Protein AF-A0A8T5KZF1-F1 (afdb_monomer_lite)

Foldseek 3Di:
DPPPPDDDDQPPDLDLLSLLQVVQVVDDFDALVRSVVCSCPPVVDPDDSVRSVVSQVVCVVVVQWDDDPRTIHGRPVVVVVVVVVVVVVVVCVVPVLADDPPDPFDKDKDFFQVVVVVNVLNCLVPDDQPAAEREKEKEEQADPCLLPQDPVSLVSVLVSVVRYAYEYEYLDDFLVRVVSCVSCVVSPHHYDYNDPPGDPWMWIFDQQKIKTKAFDPVLVVVVVVVRNPDNDSVVDPSVCCVPVRGNHGGTIIITMGRGNVVSLVVRLVRVVVSDPPCVVVSPDPPDDDPDLARVLVVVLVVLVVCLVPQDEAEDEPVNLCSLVNYDPVSNVSLLVSLVSHEYEYEDPDDDPVSVVSVVSCVNSNYDYD

pLDDT: mean 86.94, std 13.59, range [26.0, 98.5]

Structure (mmCIF, N/CA/C/O backbone):
data_AF-A0A8T5KZF1-F1
#
_entry.id   AF-A0A8T5KZF1-F1
#
loop_
_atom_site.group_PDB
_atom_site.id
_atom_site.type_symbol
_atom_site.label_atom_id
_atom_site.label_alt_id
_atom_site.label_comp_id
_atom_site.label_asym_id
_atom_site.label_entity_id
_atom_site.label_seq_id
_atom_site.pdbx_PDB_ins_code
_atom_site.Cartn_x
_atom_site.Cartn_y
_atom_site.Cartn_z
_atom_site.occupancy
_atom_site.B_iso_or_equiv
_atom_site.auth_seq_id
_atom_site.auth_comp_id
_atom_site.auth_asym_id
_atom_site.auth_atom_id
_atom_site.pdbx_PDB_model_num
ATOM 1 N N . MET A 1 1 ? -3.208 5.349 18.688 1.00 31.02 1 MET A N 1
ATOM 2 C CA . MET A 1 1 ? -4.480 4.797 19.214 1.00 31.02 1 MET A CA 1
ATOM 3 C C . MET A 1 1 ? -5.009 3.708 18.287 1.00 31.02 1 MET A C 1
ATOM 5 O O . MET A 1 1 ? -5.372 4.001 17.155 1.00 31.02 1 MET A O 1
ATOM 9 N N . THR A 1 2 ? -5.029 2.450 18.723 1.00 26.00 2 THR A N 1
ATOM 10 C CA . THR A 1 2 ? -5.854 1.419 18.076 1.00 26.00 2 THR A CA 1
ATOM 11 C C . THR A 1 2 ? -7.312 1.750 18.358 1.00 26.00 2 THR A C 1
ATOM 13 O O . THR A 1 2 ? -7.769 1.554 19.482 1.00 26.00 2 THR A O 1
ATOM 16 N N . LEU A 1 3 ? -8.025 2.267 17.356 1.00 34.94 3 LEU A N 1
ATOM 17 C CA . LEU A 1 3 ? -9.484 2.320 17.360 1.00 34.94 3 LEU A CA 1
ATOM 18 C C . LEU A 1 3 ? -9.978 0.872 17.420 1.00 34.94 3 LEU A C 1
ATOM 20 O O . LEU A 1 3 ? -10.090 0.183 16.409 1.00 34.94 3 LEU A O 1
ATOM 24 N N . ASN A 1 4 ? -10.182 0.376 18.639 1.00 36.44 4 ASN A N 1
ATOM 25 C CA . ASN A 1 4 ? -10.762 -0.931 18.901 1.00 36.44 4 ASN A CA 1
ATOM 26 C C . ASN A 1 4 ? -12.281 -0.781 18.742 1.00 36.44 4 ASN A C 1
ATOM 28 O O . ASN A 1 4 ? -13.041 -0.875 19.706 1.00 36.44 4 ASN A O 1
ATOM 32 N N . ILE A 1 5 ? -12.706 -0.444 17.518 1.00 45.97 5 ILE A N 1
ATOM 33 C CA . ILE A 1 5 ? -14.115 -0.359 17.143 1.00 45.97 5 ILE A CA 1
ATOM 34 C C . ILE A 1 5 ? -14.624 -1.800 17.128 1.00 45.97 5 ILE A C 1
ATOM 36 O O . ILE A 1 5 ? -14.579 -2.500 16.119 1.00 45.97 5 ILE A O 1
ATOM 40 N N . MET A 1 6 ? -15.056 -2.286 18.290 1.00 45.84 6 MET A N 1
ATOM 41 C CA . MET A 1 6 ? -15.979 -3.411 18.332 1.00 45.84 6 MET A CA 1
ATOM 42 C C . MET A 1 6 ? -17.266 -2.938 17.679 1.00 45.84 6 MET A C 1
ATOM 44 O O . MET A 1 6 ? -17.880 -2.032 18.226 1.00 45.84 6 MET A O 1
ATOM 48 N N . LEU A 1 7 ? -17.625 -3.538 16.542 1.00 53.53 7 LEU A N 1
ATOM 49 C CA . LEU A 1 7 ? -18.982 -3.784 16.025 1.00 53.53 7 LEU A CA 1
ATOM 50 C C . LEU A 1 7 ? -18.803 -4.456 14.645 1.00 53.53 7 LEU A C 1
ATOM 52 O O . LEU A 1 7 ? -18.225 -3.814 13.770 1.00 53.53 7 LEU A O 1
ATOM 56 N N . PRO A 1 8 ? -19.210 -5.730 14.422 1.00 46.06 8 PRO A N 1
ATOM 57 C CA . PRO A 1 8 ? -20.532 -6.260 14.757 1.00 46.06 8 PRO A CA 1
ATOM 58 C C . PRO A 1 8 ? -20.560 -7.640 15.452 1.00 46.06 8 PRO A C 1
ATOM 60 O O . PRO A 1 8 ? -19.979 -8.624 15.002 1.00 46.06 8 PRO A O 1
ATOM 63 N N . GLY A 1 9 ? -21.392 -7.690 16.493 1.00 47.31 9 GLY A N 1
ATOM 64 C CA . GLY A 1 9 ? -21.991 -8.871 17.116 1.00 47.31 9 GLY A CA 1
ATOM 65 C C . GLY A 1 9 ? -23.224 -8.505 17.954 1.00 47.31 9 GLY A C 1
ATOM 66 O O . GLY A 1 9 ? -23.624 -9.304 18.796 1.00 47.31 9 GLY A O 1
ATOM 67 N N . LEU A 1 10 ? -23.817 -7.312 17.742 1.00 51.47 10 LEU A N 1
ATOM 68 C CA . LEU A 1 10 ? -25.009 -6.832 18.456 1.00 51.47 10 LEU A CA 1
ATOM 69 C C . LEU A 1 10 ? -26.112 -7.894 18.371 1.00 51.47 10 LEU A C 1
ATOM 71 O O . LEU A 1 10 ? -26.746 -8.069 17.334 1.00 51.47 10 LEU A O 1
ATOM 75 N N . GLY A 1 11 ? -26.285 -8.643 19.458 1.00 50.28 11 GLY A N 1
ATOM 76 C CA . GLY A 1 11 ? -27.308 -9.675 19.598 1.00 50.28 11 GLY A CA 1
ATOM 77 C C . GLY A 1 11 ? -26.911 -11.110 19.228 1.00 50.28 11 GLY A C 1
ATOM 78 O O . GLY A 1 11 ? -27.740 -11.992 19.437 1.00 50.28 11 GLY A O 1
ATOM 79 N N . ARG A 1 12 ? -25.695 -11.396 18.728 1.00 59.97 12 ARG A N 1
ATOM 80 C CA . ARG A 1 12 ? -25.280 -12.788 18.418 1.00 59.97 12 ARG A CA 1
ATOM 81 C C . ARG A 1 12 ? -24.552 -13.479 19.567 1.00 59.97 12 ARG A C 1
ATOM 83 O O . ARG A 1 12 ? -24.855 -14.631 19.855 1.00 59.97 12 ARG A O 1
ATOM 90 N N . GLU A 1 13 ? -23.653 -12.780 20.256 1.00 61.75 13 GLU A N 1
ATOM 91 C CA . GLU A 1 13 ? -23.009 -13.298 21.466 1.00 61.75 13 GLU A CA 1
ATOM 92 C C . GLU A 1 13 ? -23.440 -12.482 22.682 1.00 61.75 13 GLU A C 1
ATOM 94 O O . GLU A 1 13 ? -23.287 -11.263 22.740 1.00 61.75 13 GLU A O 1
ATOM 99 N N . LYS A 1 14 ? -24.007 -13.163 23.679 1.00 78.44 14 LYS A N 1
ATOM 100 C CA . LYS A 1 14 ? -24.491 -12.537 24.910 1.00 78.44 14 LYS A CA 1
ATOM 101 C C . LYS A 1 14 ? -23.319 -12.247 25.864 1.00 78.44 14 LYS A C 1
ATOM 103 O O . LYS A 1 14 ? -23.195 -12.888 26.904 1.00 78.44 14 LYS A O 1
ATOM 108 N N . ASN A 1 15 ? -22.437 -11.305 25.531 1.00 91.00 15 ASN A N 1
ATOM 109 C CA . ASN A 1 15 ? -21.422 -10.830 26.478 1.00 91.00 15 ASN A CA 1
ATOM 110 C C . ASN A 1 15 ? -21.937 -9.620 27.290 1.00 91.00 15 ASN A C 1
ATOM 112 O O . ASN A 1 15 ? -22.856 -8.903 26.886 1.00 91.00 15 ASN A O 1
ATOM 116 N N . VAL A 1 16 ? -21.355 -9.395 28.473 1.00 94.75 16 VAL A N 1
ATOM 117 C CA . VAL A 1 16 ? -21.802 -8.333 29.397 1.00 94.75 16 VAL A CA 1
ATOM 118 C C . VAL A 1 16 ? -21.603 -6.937 28.800 1.00 94.75 16 VAL A C 1
ATOM 120 O O . VAL A 1 16 ? -22.417 -6.054 29.049 1.00 94.75 16 VAL A O 1
ATOM 123 N N . LYS A 1 17 ? -20.541 -6.734 28.007 1.00 94.31 17 LYS A N 1
ATOM 124 C CA . LYS A 1 17 ? -20.190 -5.439 27.405 1.00 94.31 17 LYS A CA 1
ATOM 125 C C . LYS A 1 17 ? -21.265 -4.993 26.412 1.00 94.31 17 LYS A C 1
ATOM 127 O O . LYS A 1 17 ? -21.778 -3.884 26.535 1.00 94.31 17 LYS A O 1
ATOM 132 N N . ASP A 1 18 ? -21.662 -5.887 25.515 1.00 91.69 18 ASP A N 1
ATOM 133 C CA . ASP A 1 18 ? -22.668 -5.622 24.486 1.00 91.69 18 ASP A CA 1
ATOM 134 C C . ASP A 1 18 ? -24.046 -5.388 25.105 1.00 91.69 18 ASP A C 1
ATOM 136 O O . ASP A 1 18 ? -24.773 -4.499 24.669 1.00 91.69 18 ASP A O 1
ATOM 140 N N . CYS A 1 19 ? -24.382 -6.108 26.183 1.00 92.88 19 CYS A N 1
ATOM 141 C CA . CYS A 1 19 ? -25.626 -5.870 26.916 1.00 92.88 19 CYS A CA 1
ATOM 142 C C . CYS A 1 19 ? -25.644 -4.486 27.577 1.00 92.88 19 CYS A C 1
ATOM 144 O O . CYS A 1 19 ? -26.660 -3.800 27.530 1.00 92.88 19 CYS A O 1
ATOM 146 N N . VAL A 1 20 ? -24.528 -4.048 28.176 1.00 95.62 20 VAL A N 1
ATOM 147 C CA . VAL A 1 20 ? -24.425 -2.698 28.758 1.00 95.62 20 VAL A CA 1
ATOM 148 C C . VAL A 1 20 ? -24.638 -1.630 27.684 1.00 95.62 20 VAL A C 1
ATOM 150 O O . VAL A 1 20 ? -25.441 -0.722 27.899 1.00 95.62 20 VAL A O 1
ATOM 153 N N . ILE A 1 21 ? -23.963 -1.752 26.535 1.00 94.56 21 ILE A N 1
ATOM 154 C CA . ILE A 1 21 ? -24.095 -0.802 25.419 1.00 94.56 21 ILE A CA 1
ATOM 155 C C . ILE A 1 21 ? -25.532 -0.806 24.885 1.00 94.56 21 ILE A C 1
ATOM 157 O O . ILE A 1 21 ? -26.122 0.259 24.751 1.00 94.56 21 ILE A O 1
ATOM 161 N N . SER A 1 22 ? -26.122 -1.985 24.666 1.00 91.69 22 SER A N 1
ATOM 162 C CA . SER A 1 22 ? -27.496 -2.133 24.165 1.00 91.69 22 SER A CA 1
ATOM 163 C C . SER A 1 22 ? -28.552 -1.554 25.111 1.00 91.69 22 SER A C 1
ATOM 165 O O . SER A 1 22 ? -29.558 -1.018 24.652 1.00 91.69 22 SER A O 1
ATOM 167 N N . ILE A 1 23 ? -28.364 -1.677 26.428 1.00 94.31 23 ILE A N 1
ATOM 168 C CA . ILE A 1 23 ? -29.283 -1.092 27.412 1.00 94.31 23 ILE A CA 1
ATOM 169 C C . ILE A 1 23 ? -29.161 0.433 27.384 1.00 94.31 23 ILE A C 1
ATOM 171 O O . ILE A 1 23 ? -30.172 1.129 27.311 1.00 94.31 23 ILE A O 1
ATOM 175 N N . LEU A 1 24 ? -27.929 0.949 27.406 1.00 96.06 24 LEU A N 1
ATOM 176 C CA . LEU A 1 24 ? -27.667 2.388 27.425 1.00 96.06 24 LEU A CA 1
ATOM 177 C C . LEU A 1 24 ? -27.922 3.080 26.082 1.00 96.06 24 LEU A C 1
ATOM 179 O O . LEU A 1 24 ? -28.040 4.298 26.070 1.00 96.06 24 LEU A O 1
ATOM 183 N N . SER A 1 25 ? -28.037 2.343 24.974 1.00 94.06 25 SER A N 1
ATOM 184 C CA . SER A 1 25 ? -28.485 2.881 23.682 1.00 94.06 25 SER A CA 1
ATOM 185 C C . SER A 1 25 ? -30.002 3.028 23.583 1.00 94.06 25 SER A C 1
ATOM 187 O O . SER A 1 25 ? -30.486 3.657 22.649 1.00 94.06 25 SER A O 1
ATOM 189 N N . ALA A 1 26 ? -30.757 2.410 24.497 1.00 93.75 26 ALA A N 1
ATOM 190 C CA . ALA A 1 26 ? -32.216 2.487 24.542 1.00 93.75 26 ALA A CA 1
ATOM 191 C C . ALA A 1 26 ? -32.709 3.392 25.679 1.00 93.75 26 ALA A C 1
ATOM 193 O O . ALA A 1 26 ? -33.670 4.135 25.503 1.00 93.75 26 ALA A O 1
ATOM 194 N N . GLU A 1 27 ? -32.061 3.334 26.845 1.00 96.19 27 GLU A N 1
ATOM 195 C CA . GLU A 1 27 ? -32.439 4.119 28.019 1.00 96.19 27 GLU A CA 1
ATOM 196 C C . GLU A 1 27 ? -31.196 4.606 28.767 1.00 96.19 27 GLU A C 1
ATOM 198 O O . GLU A 1 27 ? -30.367 3.825 29.235 1.00 96.19 27 GLU A O 1
ATOM 203 N N . TRP A 1 28 ? -31.091 5.921 28.915 1.00 97.00 28 TRP A N 1
ATOM 204 C CA . TRP A 1 28 ? -30.040 6.596 29.663 1.00 97.00 28 TRP A CA 1
ATOM 205 C C . TRP A 1 28 ? -30.618 7.880 30.274 1.00 97.00 28 TRP A C 1
ATOM 207 O O . TRP A 1 28 ? -31.569 8.440 29.727 1.00 97.00 28 TRP A O 1
ATOM 217 N N . PRO A 1 29 ? -30.070 8.383 31.392 1.00 98.06 29 PRO A N 1
ATOM 218 C CA . PRO A 1 29 ? -28.973 7.833 32.192 1.00 98.06 29 PRO A CA 1
ATOM 219 C C . PRO A 1 29 ? -29.425 6.709 33.155 1.00 98.06 29 PRO A C 1
ATOM 221 O O . PRO A 1 29 ? -30.550 6.718 33.658 1.00 98.06 29 PRO A O 1
ATOM 224 N N . LEU A 1 30 ? -28.554 5.728 33.443 1.00 98.00 30 LEU A N 1
ATOM 225 C CA . LEU A 1 30 ? -28.869 4.611 34.356 1.00 98.00 30 LEU A CA 1
ATOM 226 C C . LEU A 1 30 ? -27.774 4.342 35.391 1.00 98.00 30 LEU A C 1
ATOM 228 O O . LEU A 1 30 ? -26.589 4.336 35.074 1.00 98.00 30 LEU A O 1
ATOM 232 N N . THR A 1 31 ? -28.171 3.993 36.618 1.00 98.50 31 THR A N 1
ATOM 233 C CA . THR A 1 31 ? -27.236 3.501 37.643 1.00 98.50 31 THR A CA 1
ATOM 234 C C . THR A 1 31 ? -26.770 2.074 37.354 1.00 98.50 31 THR A C 1
ATOM 236 O O . THR A 1 31 ? -27.504 1.266 36.780 1.00 98.50 31 THR A O 1
ATOM 239 N N . GLY A 1 32 ? -25.598 1.693 37.877 1.00 98.12 32 GLY A N 1
ATOM 240 C CA . GLY A 1 32 ? -25.084 0.319 37.760 1.00 98.12 32 GLY A CA 1
ATOM 241 C C . GLY A 1 32 ? -26.057 -0.762 38.264 1.00 98.12 32 GLY A C 1
ATOM 242 O O . GLY A 1 32 ? -26.146 -1.838 37.676 1.00 98.12 32 GLY A O 1
ATOM 243 N N . LYS A 1 33 ? -26.865 -0.465 39.298 1.00 98.31 33 LYS A N 1
ATOM 244 C CA . LYS A 1 33 ? -27.925 -1.365 39.799 1.00 98.31 33 LYS A CA 1
ATOM 245 C C . LYS A 1 33 ? -29.055 -1.545 38.785 1.00 98.31 33 LYS A C 1
ATOM 247 O O . LYS A 1 33 ? -29.520 -2.669 38.597 1.00 98.31 33 LYS A O 1
ATOM 252 N N . LYS A 1 34 ? -29.493 -0.463 38.128 1.00 98.31 34 LYS A N 1
ATOM 253 C CA . LYS A 1 34 ? -30.517 -0.533 37.073 1.00 98.31 34 LYS A CA 1
ATOM 254 C C . LYS A 1 34 ? -30.005 -1.343 35.880 1.00 98.31 34 LYS A C 1
ATOM 256 O O . LYS A 1 34 ? -30.712 -2.243 35.437 1.00 98.31 34 LYS A O 1
ATOM 261 N N . ILE A 1 35 ? -28.766 -1.099 35.445 1.00 98.19 35 ILE A N 1
ATOM 262 C CA . ILE A 1 35 ? -28.118 -1.838 34.348 1.00 98.19 35 ILE A CA 1
ATOM 263 C C . ILE A 1 35 ? -28.048 -3.337 34.672 1.00 98.19 35 ILE A C 1
ATOM 265 O O . ILE A 1 35 ? -28.550 -4.148 33.903 1.00 98.19 35 ILE A O 1
ATOM 269 N N . TYR A 1 36 ? -27.528 -3.720 35.844 1.00 98.25 36 TYR A N 1
ATOM 270 C CA . TYR A 1 36 ? -27.478 -5.124 36.279 1.00 98.25 36 TYR A CA 1
ATOM 271 C C . TYR A 1 36 ? -28.855 -5.807 36.261 1.00 98.25 36 TYR A C 1
ATOM 273 O O . TYR A 1 36 ? -29.003 -6.908 35.726 1.00 98.25 36 TYR A O 1
ATOM 281 N N . ASN A 1 37 ? -29.879 -5.140 36.805 1.00 97.62 37 ASN A N 1
ATOM 282 C CA . ASN A 1 37 ? -31.239 -5.675 36.823 1.00 97.62 37 ASN A CA 1
ATOM 283 C C . ASN A 1 37 ? -31.804 -5.856 35.406 1.00 97.62 37 ASN A C 1
ATOM 285 O O . ASN A 1 37 ? -32.505 -6.837 35.159 1.00 97.62 37 ASN A O 1
ATOM 289 N N . ARG A 1 38 ? -31.503 -4.938 34.477 1.00 96.75 38 ARG A N 1
ATOM 290 C CA . ARG A 1 38 ? -31.907 -5.043 33.068 1.00 96.75 38 ARG A CA 1
ATOM 291 C C . ARG A 1 38 ? -31.185 -6.185 32.361 1.00 96.75 38 ARG A C 1
ATOM 293 O O . ARG A 1 38 ? -31.859 -6.977 31.716 1.00 96.75 38 ARG A O 1
ATOM 300 N N . ILE A 1 39 ? -29.880 -6.367 32.580 1.00 95.31 39 ILE A N 1
ATOM 301 C CA . ILE A 1 39 ? -29.126 -7.498 32.010 1.00 95.31 39 ILE A CA 1
ATOM 302 C C . ILE A 1 39 ? -29.738 -8.837 32.445 1.00 95.31 39 ILE A C 1
ATOM 304 O O . ILE A 1 39 ? -30.006 -9.690 31.599 1.00 95.31 39 ILE A O 1
ATOM 308 N N . ARG A 1 40 ? -30.030 -9.014 33.743 1.00 95.81 40 ARG A N 1
ATOM 309 C CA . ARG A 1 40 ? -30.640 -10.259 34.242 1.00 95.81 40 ARG A CA 1
ATOM 310 C C . ARG A 1 40 ? -32.051 -10.503 33.708 1.00 95.81 40 ARG A C 1
ATOM 312 O O . ARG A 1 40 ? -32.388 -11.653 33.459 1.00 95.81 40 ARG A O 1
ATOM 319 N N . LYS A 1 41 ? -32.870 -9.453 33.574 1.00 95.00 41 LYS A N 1
ATOM 320 C CA . LYS A 1 41 ? -34.276 -9.577 33.154 1.00 95.00 41 LYS A CA 1
ATOM 321 C C . LYS A 1 41 ? -34.461 -9.681 31.640 1.00 95.00 41 LYS A C 1
ATOM 323 O O . LYS A 1 41 ? -35.304 -10.446 31.208 1.00 95.00 41 LYS A O 1
ATOM 328 N N . GLN A 1 42 ? -33.730 -8.889 30.855 1.00 90.94 42 GLN A N 1
ATOM 329 C CA . GLN A 1 42 ? -33.940 -8.765 29.405 1.00 90.94 42 GLN A CA 1
ATOM 330 C C . GLN A 1 42 ? -33.068 -9.725 28.593 1.00 90.94 42 GLN A C 1
ATOM 332 O O . GLN A 1 42 ? -33.489 -10.177 27.536 1.00 90.94 42 GLN A O 1
ATOM 337 N N . HIS A 1 43 ? -31.861 -10.043 29.072 1.00 86.81 43 HIS A N 1
ATOM 338 C CA . HIS A 1 43 ? -30.911 -10.881 28.329 1.00 86.81 43 HIS A CA 1
ATOM 339 C C . HIS A 1 43 ? -30.749 -12.290 28.921 1.00 86.81 43 HIS A C 1
ATOM 341 O O . HIS A 1 43 ? -30.081 -13.128 28.307 1.00 86.81 43 HIS A O 1
ATOM 347 N N . GLU A 1 44 ? -31.362 -12.552 30.086 1.00 90.88 44 GLU A N 1
ATOM 348 C CA . GLU A 1 44 ? -31.318 -13.830 30.821 1.00 90.88 44 GLU A CA 1
ATOM 349 C C . GLU A 1 44 ? -29.891 -14.322 31.104 1.00 90.88 44 GLU A C 1
ATOM 351 O O . GLU A 1 44 ? -29.608 -15.515 31.191 1.00 90.88 44 GLU A O 1
ATOM 356 N N . LEU A 1 45 ? -28.955 -13.384 31.241 1.00 91.62 45 LEU A N 1
ATOM 357 C CA . LEU A 1 45 ? -27.557 -13.697 31.487 1.00 91.62 45 LEU A CA 1
ATOM 358 C C . LEU A 1 45 ? -27.302 -13.904 32.988 1.00 91.62 45 LEU A C 1
ATOM 360 O O . LEU A 1 45 ? -27.609 -13.003 33.782 1.00 91.62 45 LEU A O 1
ATOM 364 N N . PRO A 1 46 ? -26.689 -15.031 33.405 1.00 94.44 46 PRO A N 1
ATOM 365 C CA . PRO A 1 46 ? -26.335 -15.288 34.799 1.00 94.44 46 PRO A CA 1
ATOM 366 C C . PRO A 1 46 ? -25.072 -14.504 35.196 1.00 94.44 46 PRO A C 1
ATOM 368 O O . PRO A 1 46 ? -24.020 -15.067 35.485 1.00 94.44 46 PRO A O 1
ATOM 371 N N . VAL A 1 47 ? -25.160 -13.175 35.188 1.00 97.19 47 VAL A N 1
ATOM 372 C CA . VAL A 1 47 ? -24.056 -12.278 35.560 1.00 97.19 47 VAL A CA 1
ATOM 373 C C . VAL A 1 47 ? -24.145 -11.887 37.026 1.00 97.19 47 VAL A C 1
ATOM 375 O O . VAL A 1 47 ? -25.235 -11.725 37.573 1.00 97.19 47 VAL A O 1
ATOM 378 N N . THR A 1 48 ? -22.997 -11.683 37.668 1.00 97.94 48 THR A N 1
ATOM 379 C CA . THR A 1 48 ? -22.936 -11.108 39.017 1.00 97.94 48 THR A CA 1
ATOM 380 C C . THR A 1 48 ? -22.880 -9.582 38.942 1.00 97.94 48 THR A C 1
ATOM 382 O O . THR A 1 48 ? -22.392 -9.003 37.969 1.00 97.94 48 THR A O 1
ATOM 385 N N . TYR A 1 49 ? -23.331 -8.901 39.998 1.00 98.00 49 TYR A N 1
ATOM 386 C CA . TYR A 1 49 ? -23.238 -7.438 40.084 1.00 98.00 49 TYR A CA 1
ATOM 387 C C . TYR A 1 49 ? -21.786 -6.938 39.960 1.00 98.00 49 TYR A C 1
ATOM 389 O O . TYR A 1 49 ? -21.516 -5.927 39.313 1.00 98.00 49 TYR A O 1
ATOM 397 N N . GLN A 1 50 ? -20.832 -7.690 40.522 1.00 97.69 50 GLN A N 1
ATOM 398 C CA . GLN A 1 50 ? -19.401 -7.392 40.433 1.00 97.69 50 GLN A CA 1
ATOM 399 C C . GLN A 1 50 ? -18.877 -7.461 38.992 1.00 97.69 50 GLN A C 1
ATOM 401 O O . GLN A 1 50 ? -18.075 -6.611 38.605 1.00 97.69 50 GLN A O 1
ATOM 406 N N . ALA A 1 51 ? -19.337 -8.433 38.194 1.00 96.81 51 ALA A N 1
ATOM 407 C CA . ALA A 1 51 ? -18.966 -8.535 36.784 1.00 96.81 51 ALA A CA 1
ATOM 408 C C . ALA A 1 51 ? -19.435 -7.299 36.005 1.00 96.81 51 ALA A C 1
ATOM 410 O O . ALA A 1 51 ? -18.631 -6.672 35.320 1.00 96.81 51 ALA A O 1
ATOM 411 N N . VAL A 1 52 ? -20.690 -6.876 36.206 1.00 97.75 52 VAL A N 1
ATOM 412 C CA . VAL A 1 52 ? -21.230 -5.651 35.590 1.00 97.75 52 VAL A CA 1
ATOM 413 C C . VAL A 1 52 ? -20.421 -4.422 36.009 1.00 97.75 52 VAL A C 1
ATOM 415 O O . VAL A 1 52 ? -20.049 -3.619 35.160 1.00 97.75 52 VAL A O 1
ATOM 418 N N . HIS A 1 53 ? -20.074 -4.285 37.292 1.00 97.94 53 HIS A N 1
ATOM 419 C CA . HIS A 1 53 ? -19.279 -3.149 37.766 1.00 97.94 53 HIS A CA 1
ATOM 420 C C . HIS A 1 53 ? -17.861 -3.120 37.167 1.00 97.94 53 HIS A C 1
ATOM 422 O O . HIS A 1 53 ? -17.372 -2.050 36.802 1.00 97.94 53 HIS A O 1
ATOM 428 N N . LYS A 1 54 ? -17.202 -4.281 37.028 1.00 97.88 54 LYS A N 1
ATOM 429 C CA . LYS A 1 54 ? -15.900 -4.389 36.343 1.00 97.88 54 LYS A CA 1
ATOM 430 C C . LYS A 1 54 ? -16.012 -3.988 34.870 1.00 97.88 54 LYS A C 1
ATOM 432 O O . LYS A 1 54 ? -15.182 -3.219 34.395 1.00 97.88 54 LYS A O 1
ATOM 437 N N . THR A 1 55 ? -17.053 -4.447 34.172 1.00 97.06 55 THR A N 1
ATOM 438 C CA . THR A 1 55 ? -17.319 -4.072 32.775 1.00 97.06 55 THR A CA 1
ATOM 439 C C . THR A 1 55 ? -17.580 -2.575 32.625 1.00 97.06 55 THR A C 1
ATOM 441 O O . THR A 1 55 ? -16.997 -1.958 31.742 1.00 97.06 55 THR A O 1
ATOM 444 N N . LEU A 1 56 ? -18.390 -1.971 33.501 1.00 98.06 56 LEU A N 1
ATOM 445 C CA . LEU A 1 56 ? -18.646 -0.526 33.494 1.00 98.06 56 LEU A CA 1
ATOM 446 C C . LEU A 1 56 ? -17.363 0.282 33.700 1.00 98.06 56 LEU A C 1
ATOM 448 O O . LEU A 1 56 ? -17.153 1.267 33.003 1.00 98.06 56 LEU A O 1
ATOM 452 N N . LYS A 1 57 ? -16.497 -0.138 34.632 1.00 97.94 57 LYS A N 1
ATOM 453 C CA . LYS A 1 57 ? -15.208 0.526 34.861 1.00 97.94 57 LYS A CA 1
ATOM 454 C C . LYS A 1 57 ? -14.324 0.460 33.615 1.00 97.94 57 LYS A C 1
ATOM 456 O O . LYS A 1 57 ? -13.828 1.490 33.184 1.00 97.94 57 LYS A O 1
ATOM 461 N N . LYS A 1 58 ? -14.206 -0.724 33.007 1.00 95.75 58 LYS A N 1
ATOM 462 C CA . LYS A 1 58 ? -13.436 -0.907 31.773 1.00 95.75 58 LYS A CA 1
ATOM 463 C C . LYS A 1 58 ? -13.983 -0.069 30.616 1.00 95.75 58 LYS A C 1
ATOM 465 O O . LYS A 1 58 ? -13.218 0.537 29.894 1.00 95.75 58 LYS A O 1
ATOM 470 N N . LEU A 1 59 ? -15.304 0.011 30.466 1.00 95.94 59 LEU A N 1
ATOM 471 C CA . LEU A 1 59 ? -15.934 0.842 29.439 1.00 95.94 59 LEU A CA 1
ATOM 472 C C . LEU A 1 59 ? -15.708 2.349 29.648 1.00 95.94 59 LEU A C 1
ATOM 474 O O . LEU A 1 59 ? -15.728 3.093 28.676 1.00 95.94 59 LEU A O 1
ATOM 478 N N . ILE A 1 60 ? -15.510 2.802 30.889 1.00 97.25 60 ILE A N 1
ATOM 479 C CA . ILE A 1 60 ? -15.089 4.182 31.177 1.00 97.25 60 ILE A CA 1
ATOM 480 C C . ILE A 1 60 ? -13.607 4.368 30.834 1.00 97.25 60 ILE A C 1
ATOM 482 O O . ILE A 1 60 ? -13.255 5.368 30.224 1.00 97.25 60 ILE A O 1
ATOM 486 N N . GLU A 1 61 ? -12.752 3.411 31.208 1.00 95.06 61 GLU A N 1
ATOM 487 C CA . GLU A 1 61 ? -11.320 3.414 30.861 1.00 95.06 61 GLU A CA 1
ATOM 488 C C . GLU A 1 61 ? -11.103 3.401 29.334 1.00 95.06 61 GLU A C 1
ATOM 490 O O . GLU A 1 61 ? -10.196 4.060 28.844 1.00 95.06 61 GLU A O 1
ATOM 495 N N . ASP A 1 62 ? -11.972 2.707 28.590 1.00 91.31 62 ASP A N 1
ATOM 496 C CA . ASP A 1 62 ? -11.999 2.656 27.121 1.00 91.31 62 ASP A CA 1
ATOM 497 C C . ASP A 1 62 ? -12.715 3.877 26.485 1.00 91.31 62 ASP A C 1
ATOM 499 O O . ASP A 1 62 ? -12.965 3.874 25.281 1.00 91.31 62 ASP A O 1
ATOM 503 N N . GLU A 1 63 ? -13.118 4.879 27.279 1.00 95.50 63 GLU A N 1
ATOM 504 C CA . GLU A 1 63 ? -13.832 6.098 26.847 1.00 95.50 63 GLU A CA 1
ATOM 505 C C . GLU A 1 63 ? -15.168 5.852 26.113 1.00 95.50 63 GLU A C 1
ATOM 507 O O . GLU A 1 63 ? -15.709 6.736 25.449 1.00 95.50 63 GLU A O 1
ATOM 512 N N . VAL A 1 64 ? -15.760 4.667 26.273 1.00 95.69 64 VAL A N 1
ATOM 513 C CA . VAL A 1 64 ? -17.066 4.302 25.695 1.00 95.69 64 VAL A CA 1
ATOM 514 C C . VAL A 1 64 ? -18.224 4.856 26.529 1.00 95.69 64 VAL A C 1
ATOM 516 O O . VAL A 1 64 ? -19.289 5.178 26.000 1.00 95.69 64 VAL A O 1
ATOM 519 N N . LEU A 1 65 ? -18.039 4.950 27.848 1.00 97.50 65 LEU A N 1
ATOM 520 C CA . LEU A 1 65 ? -19.037 5.454 28.792 1.00 97.50 65 LEU A CA 1
ATOM 521 C C . LEU A 1 65 ? -18.549 6.695 29.530 1.00 97.50 65 LEU A C 1
ATOM 523 O O . LEU A 1 65 ? -17.389 6.786 29.920 1.00 97.50 65 LEU A O 1
ATOM 527 N N . VAL A 1 66 ? -19.493 7.578 29.848 1.00 97.88 66 VAL A N 1
ATOM 528 C CA . VAL A 1 66 ? -19.303 8.694 30.779 1.00 97.88 66 VAL A CA 1
ATOM 529 C C . VAL A 1 66 ? -20.131 8.435 32.034 1.00 97.88 66 VAL A C 1
ATOM 531 O O . VAL A 1 66 ? -21.288 8.009 31.962 1.00 97.88 66 VAL A O 1
ATOM 534 N N . LYS A 1 67 ? -19.537 8.691 33.204 1.00 98.38 67 LYS A N 1
ATOM 535 C CA . LYS A 1 67 ? -20.203 8.574 34.505 1.00 98.38 67 LYS A CA 1
ATOM 536 C C . LYS A 1 67 ? -20.441 9.955 35.111 1.00 98.38 67 LYS A C 1
ATOM 538 O O . LYS A 1 67 ? -19.493 10.704 35.323 1.00 98.38 67 LYS A O 1
ATOM 543 N N . THR A 1 68 ? -21.687 10.247 35.479 1.00 98.06 68 THR A N 1
ATOM 544 C CA . THR A 1 68 ? -22.078 11.492 36.157 1.00 98.06 68 THR A CA 1
ATOM 545 C C . THR A 1 68 ? -22.768 11.142 37.473 1.00 98.06 68 THR A C 1
ATOM 547 O O . THR A 1 68 ? -23.878 10.612 37.502 1.00 98.06 68 THR A O 1
ATOM 550 N N . GLY A 1 69 ? -22.085 11.372 38.597 1.00 97.50 69 GLY A N 1
ATOM 551 C CA . GLY A 1 69 ? -22.565 10.941 39.911 1.00 97.50 69 GLY A CA 1
ATOM 552 C C . GLY A 1 69 ? -22.684 9.414 40.009 1.00 97.50 69 GLY A C 1
ATOM 553 O O . GLY A 1 69 ? -21.677 8.702 40.034 1.00 97.50 69 GLY A O 1
ATOM 554 N N . LYS A 1 70 ? -23.917 8.899 40.098 1.00 98.06 70 LYS A N 1
ATOM 555 C CA . LYS A 1 70 ? -24.205 7.450 40.155 1.00 98.06 70 LYS A CA 1
ATOM 556 C C . LYS A 1 70 ? -24.670 6.867 38.822 1.00 98.06 70 LYS A C 1
ATOM 558 O O . LYS A 1 70 ? -24.816 5.644 38.737 1.00 98.06 70 LYS A O 1
ATOM 563 N N . ASP A 1 71 ? -24.890 7.712 37.826 1.00 98.38 71 ASP A N 1
ATOM 564 C CA . ASP A 1 71 ? -25.454 7.311 36.551 1.00 98.38 71 ASP A CA 1
ATOM 565 C C . ASP A 1 71 ? -24.395 7.205 35.452 1.00 98.38 71 ASP A C 1
ATOM 567 O O . ASP A 1 71 ? -23.338 7.836 35.506 1.00 98.38 71 ASP A O 1
ATOM 571 N N . TYR A 1 72 ? -24.702 6.376 34.460 1.00 98.50 72 TYR A N 1
ATOM 572 C CA . TYR A 1 72 ? -23.866 6.061 33.313 1.00 98.50 72 TYR A CA 1
ATOM 573 C C . TYR A 1 72 ? -24.640 6.381 32.028 1.00 98.50 72 TYR A C 1
ATOM 575 O O . TYR A 1 72 ? -25.849 6.130 31.953 1.00 98.50 72 TYR A O 1
ATOM 583 N N . LYS A 1 73 ? -23.938 6.911 31.022 1.00 98.12 73 LYS A N 1
ATOM 584 C CA . LYS A 1 73 ? -24.423 7.101 29.646 1.00 98.12 73 LYS A CA 1
ATOM 585 C C . LYS A 1 73 ? -23.313 6.782 28.640 1.00 98.12 73 LYS A C 1
ATOM 587 O O . LYS A 1 73 ? -22.141 6.747 29.017 1.00 98.12 73 LYS A O 1
ATOM 592 N N . LEU A 1 74 ? -23.680 6.546 27.382 1.00 97.00 74 LEU A N 1
ATOM 593 C CA . LEU A 1 74 ? -22.711 6.426 26.288 1.00 97.00 74 LEU A CA 1
ATOM 594 C C . LEU A 1 74 ? -21.980 7.761 26.089 1.00 97.00 74 LEU A C 1
ATOM 596 O O . LEU A 1 74 ? -22.573 8.827 26.272 1.00 97.00 74 LEU A O 1
ATOM 600 N N . ASN A 1 75 ? -20.690 7.694 25.765 1.00 96.06 75 ASN A N 1
ATOM 601 C CA . ASN A 1 75 ? -19.902 8.870 25.419 1.00 96.06 75 ASN A CA 1
ATOM 602 C C . ASN A 1 75 ? -20.344 9.398 24.043 1.00 96.06 75 ASN A C 1
ATOM 604 O O . ASN A 1 75 ? -20.377 8.647 23.069 1.00 96.06 75 ASN A O 1
ATOM 608 N N . GLU A 1 76 ? -20.692 10.683 23.972 1.00 95.88 76 GLU A N 1
ATOM 609 C CA . GLU A 1 76 ? -21.154 11.341 22.745 1.00 95.88 76 GLU A CA 1
ATOM 610 C C . GLU A 1 76 ? -20.057 11.357 21.669 1.00 95.88 76 GLU A C 1
ATOM 612 O O . GLU A 1 76 ? -20.339 11.019 20.522 1.00 95.88 76 GLU A O 1
ATOM 617 N N . GLU A 1 77 ? -18.796 11.603 22.040 1.00 89.06 77 GLU A N 1
ATOM 618 C CA . GLU A 1 77 ? -17.664 11.574 21.099 1.00 89.06 77 GLU A CA 1
ATOM 619 C C . GLU A 1 77 ? -17.453 10.175 20.501 1.00 89.06 77 GLU A C 1
ATOM 621 O O . GLU A 1 77 ? -17.186 10.017 19.310 1.00 89.06 77 GLU A O 1
ATOM 626 N N . TRP A 1 78 ? -17.619 9.132 21.318 1.00 93.00 78 TRP A N 1
ATOM 627 C CA . TRP A 1 78 ? -17.533 7.743 20.862 1.00 93.00 78 TRP A CA 1
ATOM 628 C C . TRP A 1 78 ? -18.674 7.387 19.896 1.00 93.00 78 TRP A C 1
ATOM 630 O O . TRP A 1 78 ? -18.454 6.700 18.896 1.00 93.00 78 TRP A O 1
ATOM 640 N N . LEU A 1 79 ? -19.892 7.877 20.156 1.00 91.06 79 LEU A N 1
ATOM 641 C CA . LEU A 1 79 ? -21.033 7.696 19.254 1.00 91.06 79 LEU A CA 1
ATOM 642 C C . LEU A 1 79 ? -20.806 8.378 17.899 1.00 91.06 79 LEU A C 1
ATOM 644 O O . LEU A 1 79 ? -21.126 7.790 16.862 1.00 91.06 79 LEU A O 1
ATOM 648 N N . GLU A 1 80 ? -20.229 9.582 17.888 1.00 86.88 80 GLU A N 1
ATOM 649 C CA . GLU A 1 80 ? -19.861 10.273 16.648 1.00 86.88 80 GLU A CA 1
ATOM 650 C C . GLU A 1 80 ? -18.828 9.482 15.843 1.00 86.88 80 GLU A C 1
ATOM 652 O O . GLU A 1 80 ? -19.019 9.283 14.643 1.00 86.88 80 GLU A O 1
ATOM 657 N N . GLN A 1 81 ? -17.803 8.928 16.499 1.00 80.25 81 GLN A N 1
ATOM 658 C CA . GLN A 1 81 ? -16.807 8.072 15.841 1.00 80.25 81 GLN A CA 1
ATOM 659 C C . GLN A 1 81 ? -17.441 6.837 15.182 1.00 80.25 81 GLN A C 1
ATOM 661 O O . GLN A 1 81 ? -17.065 6.471 14.067 1.00 80.25 81 GLN A O 1
ATOM 666 N N . ILE A 1 82 ? -18.425 6.202 15.831 1.00 86.06 82 ILE A N 1
ATOM 667 C CA . ILE A 1 82 ? -19.150 5.058 15.254 1.00 86.06 82 ILE A CA 1
ATOM 668 C C . ILE A 1 82 ? -19.990 5.475 14.049 1.00 86.06 82 ILE A C 1
ATOM 670 O O . ILE A 1 82 ? -19.999 4.767 13.039 1.00 86.06 82 ILE A O 1
ATOM 674 N N . ARG A 1 83 ? -20.706 6.600 14.140 1.00 86.75 83 ARG A N 1
ATOM 675 C CA . ARG A 1 83 ? -21.512 7.125 13.029 1.00 86.75 83 ARG A CA 1
ATOM 676 C C . ARG A 1 83 ? -20.634 7.422 11.820 1.00 86.75 83 ARG A C 1
ATOM 678 O O . ARG A 1 83 ? -20.983 7.037 10.702 1.00 86.75 83 ARG A O 1
ATOM 685 N N . ASP A 1 84 ? -19.513 8.094 12.044 1.00 79.50 84 ASP A N 1
ATOM 686 C CA . ASP A 1 84 ? -18.592 8.486 10.986 1.00 79.50 84 ASP A CA 1
ATOM 687 C C . ASP A 1 84 ? -17.968 7.240 10.344 1.00 79.50 84 ASP A C 1
ATOM 689 O O . ASP A 1 84 ? -18.015 7.102 9.122 1.00 79.50 84 ASP A O 1
ATOM 693 N N . PHE A 1 85 ? -17.548 6.259 11.154 1.00 78.25 85 PHE A N 1
ATOM 694 C CA . PHE A 1 85 ? -17.097 4.952 10.669 1.00 78.25 85 PHE A CA 1
ATOM 695 C C . PHE A 1 85 ? -18.162 4.236 9.823 1.00 78.25 85 PHE A C 1
ATOM 697 O O . PHE A 1 85 ? -17.867 3.763 8.729 1.00 78.25 85 PHE A O 1
ATOM 704 N N . GLY A 1 86 ? -19.411 4.168 10.294 1.00 78.75 86 GLY A N 1
ATOM 705 C CA . GLY A 1 86 ? -20.507 3.527 9.562 1.00 78.75 86 GLY A CA 1
ATOM 706 C C . GLY A 1 86 ? -20.854 4.243 8.253 1.00 78.75 86 GLY A C 1
ATOM 707 O O . GLY A 1 86 ? -21.166 3.592 7.257 1.00 78.75 86 GLY A O 1
ATOM 708 N N . THR A 1 87 ? -20.757 5.573 8.233 1.00 76.31 87 THR A N 1
ATOM 709 C CA . THR A 1 87 ? -20.982 6.396 7.035 1.00 76.31 87 THR A CA 1
ATOM 710 C C . THR A 1 87 ? -19.873 6.188 6.012 1.00 76.31 87 THR A C 1
ATOM 712 O O . THR A 1 87 ? -20.156 5.991 4.831 1.00 76.31 87 THR A O 1
ATOM 715 N N . GLU A 1 88 ? -18.618 6.175 6.459 1.00 68.88 88 GLU A N 1
ATOM 716 C CA . GLU A 1 88 ? -17.453 5.907 5.612 1.00 68.88 88 GLU A CA 1
ATOM 717 C C . GLU A 1 88 ? -17.493 4.479 5.055 1.00 68.88 88 GLU A C 1
ATOM 719 O O . GLU A 1 88 ? -17.310 4.272 3.852 1.00 68.88 88 GLU A O 1
ATOM 724 N N . LEU A 1 89 ? -17.848 3.499 5.891 1.00 72.38 89 LEU A N 1
ATOM 725 C CA . LEU A 1 89 ? -18.078 2.123 5.463 1.00 72.38 89 LEU A CA 1
ATOM 726 C C . LEU A 1 89 ? -19.207 2.054 4.424 1.00 72.38 89 LEU A C 1
ATOM 728 O O . LEU A 1 89 ? -19.013 1.518 3.342 1.00 72.38 89 LEU A O 1
ATOM 732 N N . GLY A 1 90 ? -20.363 2.663 4.683 1.00 73.75 90 GLY A N 1
ATOM 733 C CA . GLY A 1 90 ? -21.470 2.687 3.723 1.00 73.75 90 GLY A CA 1
ATOM 734 C C . GLY A 1 90 ? -21.105 3.349 2.389 1.00 73.75 90 GLY A C 1
ATOM 735 O O . GLY A 1 90 ? -21.492 2.849 1.333 1.00 73.75 90 GLY A O 1
ATOM 736 N N . ALA A 1 91 ? -20.344 4.446 2.417 1.00 71.00 91 ALA A N 1
ATOM 737 C CA . ALA A 1 91 ? -19.867 5.129 1.217 1.00 71.00 91 ALA A CA 1
ATOM 738 C C . ALA A 1 91 ? -18.881 4.256 0.422 1.00 71.00 91 ALA A C 1
ATOM 740 O O . ALA A 1 91 ? -19.050 4.098 -0.784 1.00 71.00 91 ALA A O 1
ATOM 741 N N . SER A 1 92 ? -17.913 3.626 1.096 1.00 64.50 92 SER A N 1
ATOM 742 C CA . SER A 1 92 ? -16.949 2.709 0.461 1.00 64.50 92 SER A CA 1
ATOM 743 C C . SER A 1 92 ? -17.581 1.453 -0.145 1.00 64.50 92 SER A C 1
ATOM 745 O O . SER A 1 92 ? -17.042 0.924 -1.107 1.00 64.50 92 SER A O 1
ATOM 747 N N . TYR A 1 93 ? -18.723 0.984 0.368 1.00 66.75 93 TYR A N 1
ATOM 748 C CA . TYR A 1 93 ? -19.469 -0.118 -0.254 1.00 66.75 93 TYR A CA 1
ATOM 749 C C . TYR A 1 93 ? -20.309 0.328 -1.459 1.00 66.75 93 TYR A C 1
ATOM 751 O O . TYR A 1 93 ? -20.582 -0.478 -2.345 1.00 66.75 93 TYR A O 1
ATOM 759 N N . LYS A 1 94 ? -20.767 1.586 -1.483 1.00 72.25 94 LYS A N 1
ATOM 760 C CA . LYS A 1 94 ? -21.575 2.133 -2.587 1.00 72.25 94 LYS A CA 1
ATOM 761 C C . LYS A 1 94 ? -20.720 2.580 -3.766 1.00 72.25 94 LYS A C 1
ATOM 763 O O . LYS A 1 94 ? -21.119 2.413 -4.914 1.00 72.25 94 LYS A O 1
ATOM 768 N N . GLU A 1 95 ? -19.568 3.169 -3.483 1.00 68.50 95 GLU A N 1
ATOM 769 C CA . GLU A 1 95 ? -18.573 3.503 -4.488 1.00 68.50 95 GLU A CA 1
ATOM 770 C C . GLU A 1 95 ? -17.717 2.257 -4.699 1.00 68.50 95 GLU A C 1
ATOM 772 O O . GLU A 1 95 ? -16.848 1.964 -3.888 1.00 68.50 95 GLU A O 1
ATOM 777 N N . ASP A 1 96 ? -17.980 1.496 -5.762 1.00 68.19 96 ASP A N 1
ATOM 778 C CA . ASP A 1 96 ? -17.164 0.345 -6.160 1.00 68.19 96 ASP A CA 1
ATOM 779 C C . ASP A 1 96 ? -15.758 0.817 -6.585 1.00 68.19 96 ASP A C 1
ATOM 781 O O . ASP A 1 96 ? -15.452 0.950 -7.772 1.00 68.19 96 ASP A O 1
ATOM 785 N N . LYS A 1 97 ? -14.928 1.146 -5.586 1.00 67.56 97 LYS A N 1
ATOM 786 C CA . LYS A 1 97 ? -13.522 1.566 -5.703 1.00 67.56 97 LYS A CA 1
ATOM 787 C C . LYS A 1 97 ? -12.581 0.375 -5.857 1.00 67.56 97 LYS A C 1
ATOM 789 O O . LYS A 1 97 ? -11.368 0.535 -5.726 1.00 67.56 97 LYS A O 1
ATOM 794 N N . THR A 1 98 ? -13.126 -0.816 -6.098 1.00 75.19 98 THR A N 1
ATOM 795 C CA . THR A 1 98 ? -12.308 -1.987 -6.388 1.00 75.19 98 THR A CA 1
ATOM 796 C C . THR A 1 98 ? -11.567 -1.771 -7.701 1.00 75.19 98 THR A C 1
ATOM 798 O O . THR A 1 98 ? -12.039 -1.097 -8.621 1.00 75.19 98 THR A O 1
ATOM 801 N N . PHE A 1 99 ? -10.359 -2.317 -7.784 1.00 77.75 99 PHE A N 1
ATOM 802 C CA . PHE A 1 99 ? -9.574 -2.241 -9.004 1.00 77.75 99 PHE A CA 1
ATOM 803 C C . PHE A 1 99 ? -10.242 -3.067 -10.116 1.00 77.75 99 PHE A C 1
ATOM 805 O O . PHE A 1 99 ? -10.294 -4.298 -10.051 1.00 77.75 99 PHE A O 1
ATOM 812 N N . LYS A 1 100 ? -10.733 -2.396 -11.166 1.00 80.06 100 LYS A N 1
ATOM 813 C CA . LYS A 1 100 ? -11.390 -3.048 -12.315 1.00 80.06 100 LYS A CA 1
ATOM 814 C C . LYS A 1 100 ? -10.378 -3.339 -13.423 1.00 80.06 100 LYS A C 1
ATOM 816 O O . LYS A 1 100 ? -9.872 -2.416 -14.043 1.00 80.06 100 LYS A O 1
ATOM 821 N N . LYS A 1 101 ? -10.097 -4.611 -13.715 1.00 79.44 101 LYS A N 1
ATOM 822 C CA . LYS A 1 101 ? -9.073 -5.030 -14.703 1.00 79.44 101 LYS A CA 1
ATOM 823 C C . LYS A 1 101 ? -9.355 -4.670 -16.166 1.00 79.44 101 LYS A C 1
ATOM 825 O O . LYS A 1 101 ? -8.440 -4.777 -16.982 1.00 79.44 101 LYS A O 1
ATOM 830 N N . ASP A 1 102 ? -10.574 -4.246 -16.488 1.00 85.12 102 ASP A N 1
ATOM 831 C CA . ASP A 1 102 ? -11.037 -4.140 -17.879 1.00 85.12 102 ASP A CA 1
ATOM 832 C C . ASP A 1 102 ? -11.533 -2.738 -18.267 1.00 85.12 102 ASP A C 1
ATOM 834 O O . ASP A 1 102 ? -12.002 -2.533 -19.382 1.00 85.12 102 ASP A O 1
ATOM 838 N N . VAL A 1 103 ? -11.419 -1.749 -17.375 1.00 81.31 103 VAL A N 1
ATOM 839 C CA . VAL A 1 103 ? -11.874 -0.373 -17.631 1.00 81.31 103 VAL A CA 1
ATOM 840 C C . VAL A 1 103 ? -10.694 0.569 -17.441 1.00 81.31 103 VAL A C 1
ATOM 842 O O . VAL A 1 103 ? -10.262 0.745 -16.311 1.00 81.31 103 VAL A O 1
ATOM 845 N N . PHE A 1 104 ? -10.159 1.165 -18.513 1.00 84.00 104 PHE A N 1
ATOM 846 C CA . PHE A 1 104 ? -9.076 2.160 -18.438 1.00 84.00 104 PHE A CA 1
ATOM 847 C C . PHE A 1 104 ? -9.255 3.272 -19.480 1.00 84.00 104 PHE A C 1
ATOM 849 O O . PHE A 1 104 ? -9.722 2.980 -20.581 1.00 84.00 104 PHE A O 1
ATOM 856 N N . PRO A 1 105 ? -8.863 4.524 -19.172 1.00 86.62 105 PRO A N 1
ATOM 857 C CA . PRO A 1 105 ? -8.286 4.997 -17.904 1.00 86.62 105 PRO A CA 1
ATOM 858 C C . PRO A 1 105 ? -9.295 4.998 -16.741 1.00 86.62 105 PRO A C 1
ATOM 860 O O . PRO A 1 105 ? -10.492 5.174 -16.958 1.00 86.62 105 PRO A O 1
ATOM 863 N N . GLN A 1 106 ? -8.820 4.837 -15.500 1.00 87.38 106 GLN A N 1
ATOM 864 C CA . GLN A 1 106 ? -9.635 5.053 -14.293 1.00 87.38 106 GLN A CA 1
ATOM 865 C C . GLN A 1 106 ? -9.138 6.281 -13.554 1.00 87.38 106 GLN A C 1
ATOM 867 O O . GLN A 1 106 ? -7.949 6.398 -13.276 1.00 87.38 106 GLN A O 1
ATOM 872 N N . ASN A 1 107 ? -10.056 7.171 -13.197 1.00 91.12 107 ASN A N 1
ATOM 873 C CA . ASN A 1 107 ? -9.773 8.289 -12.313 1.00 91.12 107 ASN A CA 1
ATOM 874 C C . ASN A 1 107 ? -10.515 8.061 -10.997 1.00 91.12 107 ASN A C 1
ATOM 876 O O . ASN A 1 107 ? -11.741 8.161 -10.944 1.00 91.12 107 ASN A O 1
ATOM 880 N N . LEU A 1 108 ? -9.768 7.697 -9.960 1.00 92.75 108 LEU A N 1
ATOM 881 C CA . LEU A 1 108 ? -10.298 7.335 -8.652 1.00 92.75 108 LEU A CA 1
ATOM 882 C C . LEU A 1 108 ? -10.010 8.450 -7.651 1.00 92.75 108 LEU A C 1
ATOM 884 O O . LEU A 1 108 ? -8.930 9.040 -7.654 1.00 92.75 108 LEU A O 1
ATOM 888 N N . ILE A 1 109 ? -10.975 8.722 -6.773 1.00 93.19 109 ILE A N 1
ATOM 889 C CA . ILE A 1 109 ? -10.846 9.733 -5.722 1.00 93.19 109 ILE A CA 1
ATOM 890 C C . ILE A 1 109 ? -10.890 9.045 -4.359 1.00 93.19 109 ILE A C 1
ATOM 892 O O . ILE A 1 109 ? -11.870 8.384 -3.990 1.00 93.19 109 ILE A O 1
ATOM 896 N N . PHE A 1 110 ? -9.818 9.240 -3.602 1.00 94.19 110 PHE A N 1
ATOM 897 C CA . PHE A 1 110 ? -9.644 8.733 -2.250 1.00 94.19 110 PHE A CA 1
ATOM 898 C C . PHE A 1 110 ? -9.714 9.872 -1.239 1.00 94.19 110 PHE A C 1
ATOM 900 O O . PHE A 1 110 ? -9.408 11.022 -1.563 1.00 94.19 110 PHE A O 1
ATOM 907 N N . ASN A 1 111 ? -10.138 9.538 -0.020 1.00 93.62 111 ASN A N 1
ATOM 908 C CA . ASN A 1 111 ? -10.390 10.514 1.037 1.00 93.62 111 ASN A CA 1
ATOM 909 C C . ASN A 1 111 ? -9.233 10.642 2.024 1.00 93.62 111 ASN A C 1
ATOM 911 O O . ASN A 1 111 ? -9.294 11.503 2.894 1.00 93.62 111 ASN A O 1
ATOM 915 N N . ASN A 1 112 ? -8.216 9.790 1.951 1.00 94.31 112 ASN A N 1
ATOM 916 C CA . ASN A 1 112 ? -7.035 9.847 2.802 1.00 94.31 112 ASN A CA 1
ATOM 917 C C . ASN A 1 112 ? -5.922 8.960 2.212 1.00 94.31 112 ASN A C 1
ATOM 919 O O . ASN A 1 112 ? -6.132 8.225 1.242 1.00 94.31 112 ASN A O 1
ATOM 923 N N . LEU A 1 113 ? -4.726 9.039 2.797 1.00 93.69 113 LEU A N 1
ATOM 924 C CA . LEU A 1 113 ? -3.555 8.279 2.352 1.00 93.69 113 LEU A CA 1
ATOM 925 C C . LEU A 1 113 ? -3.673 6.778 2.634 1.00 93.69 113 LEU A C 1
ATOM 927 O O . LEU A 1 113 ? -3.133 5.971 1.875 1.00 93.69 113 LEU A O 1
ATOM 931 N N . PHE A 1 114 ? -4.370 6.392 3.705 1.00 92.50 114 PHE A N 1
ATOM 932 C CA . PHE A 1 114 ? -4.593 4.984 4.033 1.00 92.50 114 PHE A CA 1
ATOM 933 C C . PHE A 1 114 ? -5.403 4.267 2.953 1.00 92.50 114 PHE A C 1
ATOM 935 O O . PHE A 1 114 ? -5.024 3.173 2.541 1.00 92.50 114 PHE A O 1
ATOM 942 N N . ASP A 1 115 ? -6.455 4.891 2.432 1.00 92.50 115 ASP A N 1
ATOM 943 C CA . ASP A 1 115 ? -7.282 4.288 1.389 1.00 92.50 115 ASP A CA 1
ATOM 944 C C . ASP A 1 115 ? -6.473 4.077 0.101 1.00 92.50 115 ASP A C 1
ATOM 946 O O . ASP A 1 115 ? -6.555 3.014 -0.514 1.00 92.50 115 ASP A O 1
ATOM 950 N N . VAL A 1 116 ? -5.620 5.046 -0.263 1.00 95.06 116 VAL A N 1
ATOM 951 C CA . VAL A 1 116 ? -4.689 4.913 -1.397 1.00 95.06 116 VAL A CA 1
ATOM 952 C C . VAL A 1 116 ? -3.712 3.760 -1.162 1.00 95.06 116 VAL A C 1
ATOM 954 O O . VAL A 1 116 ? -3.511 2.938 -2.054 1.00 95.06 116 VAL A O 1
ATOM 957 N N . TYR A 1 117 ? -3.128 3.655 0.037 1.00 94.44 117 TYR A N 1
ATOM 958 C CA . TYR A 1 117 ? -2.225 2.553 0.384 1.00 94.44 117 TYR A CA 1
ATOM 959 C C . TYR A 1 117 ? -2.893 1.191 0.203 1.00 94.44 117 TYR A C 1
ATOM 961 O O . TYR A 1 117 ? -2.339 0.298 -0.439 1.00 94.44 117 TYR A O 1
ATOM 969 N N . MET A 1 118 ? -4.091 1.035 0.769 1.00 92.44 118 MET A N 1
ATOM 970 C CA . MET A 1 118 ? -4.836 -0.217 0.720 1.00 92.44 118 MET A CA 1
ATOM 971 C C . MET A 1 118 ? -5.221 -0.583 -0.712 1.00 92.44 118 MET A C 1
ATOM 973 O O . MET A 1 118 ? -5.087 -1.748 -1.084 1.00 92.44 118 MET A O 1
ATOM 977 N N . PHE A 1 119 ? -5.607 0.407 -1.520 1.00 94.56 119 PHE A N 1
ATOM 978 C CA . PHE A 1 119 ? -5.883 0.230 -2.942 1.00 94.56 119 PHE A CA 1
ATOM 979 C C . PHE A 1 119 ? -4.652 -0.267 -3.718 1.00 94.56 119 PHE A C 1
ATOM 981 O O . PHE A 1 119 ? -4.746 -1.243 -4.461 1.00 94.56 119 PHE A O 1
ATOM 988 N N . ILE A 1 120 ? -3.476 0.335 -3.506 1.00 95.56 120 ILE A N 1
ATOM 989 C CA . ILE A 1 120 ? -2.234 -0.116 -4.157 1.00 95.56 120 ILE A CA 1
ATOM 990 C C . ILE A 1 120 ? -1.848 -1.532 -3.700 1.00 95.56 120 ILE A C 1
ATOM 992 O O . ILE A 1 120 ? -1.450 -2.356 -4.523 1.00 95.56 120 ILE A O 1
ATOM 996 N N . LEU A 1 121 ? -2.003 -1.858 -2.412 1.00 93.12 121 LEU A N 1
ATOM 997 C CA . LEU A 1 121 ? -1.759 -3.216 -1.910 1.00 93.12 121 LEU A CA 1
ATOM 998 C C . LEU A 1 121 ? -2.695 -4.260 -2.523 1.00 93.12 121 LEU A C 1
ATOM 1000 O O . LEU A 1 121 ? -2.280 -5.398 -2.737 1.00 93.12 121 LEU A O 1
ATOM 1004 N N . GLU A 1 122 ? -3.954 -3.903 -2.763 1.00 92.12 122 GLU A N 1
ATOM 1005 C CA . GLU A 1 122 ? -4.911 -4.767 -3.453 1.00 92.12 122 GLU A CA 1
ATOM 1006 C C . GLU A 1 122 ? -4.526 -4.949 -4.923 1.00 92.12 122 GLU A C 1
ATOM 1008 O O . GLU A 1 122 ? -4.484 -6.079 -5.410 1.00 92.12 122 GLU A O 1
ATOM 1013 N N . ALA A 1 123 ? -4.142 -3.867 -5.606 1.00 93.44 123 ALA A N 1
ATOM 1014 C CA . ALA A 1 123 ? -3.670 -3.923 -6.985 1.00 93.44 123 ALA A CA 1
ATOM 1015 C C . ALA A 1 123 ? -2.452 -4.851 -7.149 1.00 93.44 123 ALA A C 1
ATOM 1017 O O . ALA A 1 123 ? -2.414 -5.636 -8.095 1.00 93.44 123 ALA A O 1
ATOM 1018 N N . LEU A 1 124 ? -1.498 -4.831 -6.210 1.00 92.12 124 LEU A N 1
ATOM 1019 C CA . LEU A 1 124 ? -0.340 -5.740 -6.211 1.00 92.12 124 LEU A CA 1
ATOM 1020 C C . LEU A 1 124 ? -0.717 -7.226 -6.080 1.00 92.12 124 LEU A C 1
ATOM 1022 O O . LEU A 1 124 ? 0.031 -8.083 -6.543 1.00 92.12 124 LEU A O 1
ATOM 1026 N N . ASP A 1 125 ? -1.833 -7.542 -5.420 1.00 88.06 125 ASP A N 1
ATOM 1027 C CA . ASP A 1 125 ? -2.306 -8.922 -5.233 1.00 88.06 125 ASP A CA 1
ATOM 1028 C C . ASP A 1 125 ? -3.103 -9.411 -6.453 1.00 88.06 125 ASP A C 1
ATOM 1030 O O . ASP A 1 125 ? -3.057 -10.583 -6.829 1.00 88.06 125 ASP A O 1
ATOM 1034 N N . VAL A 1 126 ? -3.834 -8.491 -7.085 1.00 89.19 126 VAL A N 1
ATOM 1035 C CA . VAL A 1 126 ? -4.805 -8.785 -8.139 1.00 89.19 126 VAL A CA 1
ATOM 1036 C C . VAL A 1 126 ? -4.188 -8.728 -9.538 1.00 89.19 126 VAL A C 1
ATOM 1038 O O . VAL A 1 126 ? -4.596 -9.507 -10.410 1.00 89.19 126 VAL A O 1
ATOM 1041 N N . ILE A 1 127 ? -3.240 -7.824 -9.794 1.00 90.62 127 ILE A N 1
ATOM 1042 C CA . ILE A 1 127 ? -2.593 -7.702 -11.104 1.00 90.62 127 ILE A CA 1
ATOM 1043 C C . ILE A 1 127 ? -1.651 -8.891 -11.307 1.00 90.62 127 ILE A C 1
ATOM 1045 O O . ILE A 1 127 ? -0.704 -9.063 -10.538 1.00 90.62 127 ILE A O 1
ATOM 1049 N N . PRO A 1 128 ? -1.881 -9.718 -12.344 1.00 80.75 128 PRO A N 1
ATOM 1050 C CA . PRO A 1 128 ? -0.987 -10.816 -12.643 1.00 80.75 128 PRO A CA 1
ATOM 1051 C C . PRO A 1 128 ? 0.344 -10.243 -13.114 1.00 80.75 128 PRO A C 1
ATOM 1053 O O . PRO A 1 128 ? 0.455 -9.614 -14.165 1.00 80.75 128 PRO A O 1
ATOM 1056 N N . THR A 1 129 ? 1.371 -10.488 -12.327 1.00 79.00 129 THR A N 1
ATOM 1057 C CA . THR A 1 129 ? 2.745 -10.312 -12.754 1.00 79.00 129 THR A CA 1
ATOM 1058 C C . THR A 1 129 ? 3.104 -11.544 -13.574 1.00 79.00 129 THR A C 1
ATOM 1060 O O . THR A 1 129 ? 2.932 -12.656 -13.071 1.00 79.00 129 THR A O 1
ATOM 1063 N N . LYS A 1 130 ? 3.485 -11.365 -14.852 1.00 69.44 130 LYS A N 1
ATOM 1064 C CA . LYS A 1 130 ? 3.820 -12.473 -15.772 1.00 69.44 130 LYS A CA 1
ATOM 1065 C C . LYS A 1 130 ? 4.711 -13.500 -15.059 1.00 69.44 130 LYS A C 1
ATOM 1067 O O . LYS A 1 130 ? 5.538 -13.111 -14.234 1.00 69.44 130 LYS A O 1
ATOM 1072 N N . GLU A 1 131 ? 4.487 -14.787 -15.332 1.00 54.97 131 GLU A N 1
ATOM 1073 C CA . GLU A 1 131 ? 5.180 -15.883 -14.648 1.00 54.97 131 GLU A CA 1
ATOM 1074 C C . GLU A 1 131 ? 6.704 -15.670 -14.690 1.00 54.97 131 GLU A C 1
ATOM 1076 O O . GLU A 1 131 ? 7.301 -15.598 -15.759 1.00 54.97 131 GLU A O 1
ATOM 1081 N N . ASN A 1 132 ? 7.289 -15.558 -13.491 1.00 49.16 132 ASN A N 1
ATOM 1082 C CA . ASN A 1 132 ? 8.690 -15.282 -13.159 1.00 49.16 132 ASN A CA 1
ATOM 1083 C C . ASN A 1 132 ? 9.236 -13.878 -13.510 1.00 49.16 132 ASN A C 1
ATOM 1085 O O . ASN A 1 132 ? 9.379 -13.493 -14.665 1.00 49.16 132 ASN A O 1
ATOM 1089 N N . ASN A 1 133 ? 9.663 -13.167 -12.455 1.00 58.12 133 ASN A N 1
ATOM 1090 C CA . ASN A 1 133 ? 10.509 -11.964 -12.478 1.00 58.12 133 ASN A CA 1
ATOM 1091 C C . ASN A 1 133 ? 9.897 -10.712 -13.117 1.00 58.12 133 ASN A C 1
ATOM 1093 O O . ASN A 1 133 ? 10.578 -9.965 -13.823 1.00 58.12 133 ASN A O 1
ATOM 1097 N N . SER A 1 134 ? 8.624 -10.425 -12.840 1.00 84.12 134 SER A N 1
ATOM 1098 C CA . SER A 1 134 ? 8.113 -9.095 -13.163 1.00 84.12 134 SER A CA 1
ATOM 1099 C C . SER A 1 134 ? 8.699 -8.053 -12.201 1.00 84.12 134 SER A C 1
ATOM 1101 O O . SER A 1 134 ? 8.906 -8.310 -11.013 1.00 84.12 134 SER A O 1
ATOM 1103 N N . VAL A 1 135 ? 8.999 -6.876 -12.739 1.00 93.12 135 VAL A N 1
ATOM 1104 C CA . VAL A 1 135 ? 9.588 -5.765 -11.996 1.00 93.12 135 VAL A CA 1
ATOM 1105 C C . VAL A 1 135 ? 8.493 -4.760 -11.660 1.00 93.12 135 VAL A C 1
ATOM 1107 O O . VAL A 1 135 ? 7.879 -4.171 -12.559 1.00 93.12 135 VAL A O 1
ATOM 1110 N N . THR A 1 136 ? 8.307 -4.529 -10.366 1.00 95.50 136 THR A N 1
ATOM 1111 C CA . THR A 1 136 ? 7.429 -3.490 -9.826 1.00 95.50 136 THR A CA 1
ATOM 1112 C C . THR A 1 136 ? 8.270 -2.288 -9.417 1.00 95.50 136 THR A C 1
ATOM 1114 O O . THR A 1 136 ? 9.294 -2.431 -8.744 1.00 95.50 136 THR A O 1
ATOM 1117 N N . CYS A 1 137 ? 7.829 -1.091 -9.794 1.00 96.06 137 CYS A N 1
ATOM 1118 C CA . CYS A 1 137 ? 8.532 0.148 -9.472 1.00 96.06 137 CYS A CA 1
ATOM 1119 C C . CYS A 1 137 ? 7.641 1.095 -8.678 1.00 96.06 137 CYS A C 1
ATOM 1121 O O . CYS A 1 137 ? 6.481 1.297 -9.026 1.00 96.06 137 CYS A O 1
ATOM 1123 N N . PHE A 1 138 ? 8.215 1.726 -7.663 1.00 96.88 138 PHE A N 1
ATOM 1124 C CA . PHE A 1 138 ? 7.633 2.842 -6.930 1.00 96.88 138 PHE A CA 1
ATOM 1125 C C . PHE A 1 138 ? 8.520 4.067 -7.143 1.00 96.88 138 PHE A C 1
ATOM 1127 O O . PHE A 1 138 ? 9.745 3.977 -7.062 1.00 96.88 138 PHE A O 1
ATOM 1134 N N . ARG A 1 139 ? 7.905 5.208 -7.433 1.00 96.94 139 ARG A N 1
ATOM 1135 C CA . ARG A 1 139 ? 8.544 6.521 -7.481 1.00 96.94 139 ARG A CA 1
ATOM 1136 C C . ARG A 1 139 ? 7.780 7.434 -6.543 1.00 96.94 139 ARG A C 1
ATOM 1138 O O . ARG A 1 139 ? 6.696 7.895 -6.889 1.00 96.94 139 ARG A O 1
ATOM 1145 N N . ASP A 1 140 ? 8.335 7.675 -5.371 1.00 95.81 140 ASP A N 1
ATOM 1146 C CA . ASP A 1 140 ? 7.693 8.425 -4.305 1.00 95.81 140 ASP A CA 1
ATOM 1147 C C . ASP A 1 140 ? 8.413 9.747 -4.035 1.00 95.81 140 ASP A C 1
ATOM 1149 O O . ASP A 1 140 ? 9.604 9.921 -4.291 1.00 95.81 140 ASP A O 1
ATOM 1153 N N . ILE A 1 141 ? 7.673 10.706 -3.482 1.00 95.00 141 ILE A N 1
ATOM 1154 C CA . ILE A 1 141 ? 8.277 11.934 -2.954 1.00 95.00 141 ILE A CA 1
ATOM 1155 C C . ILE A 1 141 ? 8.932 11.625 -1.603 1.00 95.00 141 ILE A C 1
ATOM 1157 O O . ILE A 1 141 ? 10.083 11.983 -1.390 1.00 95.00 141 ILE A O 1
ATOM 1161 N N . HIS A 1 142 ? 8.207 10.927 -0.726 1.00 95.38 142 HIS A N 1
ATOM 1162 C CA . HIS A 1 142 ? 8.673 10.402 0.556 1.00 95.38 142 HIS A CA 1
ATOM 1163 C C . HIS A 1 142 ? 7.993 9.055 0.827 1.00 95.38 142 HIS A C 1
ATOM 1165 O O . HIS A 1 142 ? 6.797 8.901 0.565 1.00 95.38 142 HIS A O 1
ATOM 1171 N N . MET A 1 143 ? 8.729 8.095 1.389 1.00 93.56 143 MET A N 1
ATOM 1172 C CA . MET A 1 143 ? 8.243 6.729 1.637 1.00 93.56 143 MET A CA 1
ATOM 1173 C C . MET A 1 143 ? 7.559 6.618 3.005 1.00 93.56 143 MET A C 1
ATOM 1175 O O . MET A 1 143 ? 8.183 6.187 3.973 1.00 93.56 143 MET A O 1
ATOM 1179 N N . TRP A 1 144 ? 6.296 7.032 3.121 1.00 89.12 144 TRP A N 1
ATOM 1180 C CA . TRP A 1 144 ? 5.558 7.071 4.402 1.00 89.12 144 TRP A CA 1
ATOM 1181 C C . TRP A 1 144 ? 4.984 5.731 4.853 1.00 89.12 144 TRP A C 1
ATOM 1183 O O . TRP A 1 144 ? 4.662 5.546 6.026 1.00 89.12 144 TRP A O 1
ATOM 1193 N N . ASN A 1 145 ? 4.880 4.771 3.944 1.00 89.56 145 ASN A N 1
ATOM 1194 C CA . ASN A 1 145 ? 4.246 3.481 4.171 1.00 89.56 145 ASN A CA 1
ATOM 1195 C C . ASN A 1 145 ? 4.929 2.570 5.225 1.00 89.56 145 ASN A C 1
ATOM 1197 O O . ASN A 1 145 ? 4.177 1.913 5.947 1.00 89.56 145 ASN A O 1
ATOM 1201 N N . PRO A 1 146 ? 6.270 2.525 5.424 1.00 88.56 146 PRO A N 1
ATOM 1202 C CA . PRO A 1 146 ? 6.896 1.737 6.496 1.00 88.56 146 PRO A CA 1
ATOM 1203 C C . PRO A 1 146 ? 6.382 2.055 7.885 1.00 88.56 146 PRO A C 1
ATOM 1205 O O . PRO A 1 146 ? 6.236 1.168 8.720 1.00 88.56 146 PRO A O 1
ATOM 1208 N N . VAL A 1 147 ? 6.144 3.343 8.131 1.00 85.88 147 VAL A N 1
ATOM 1209 C CA . VAL A 1 147 ? 5.885 3.892 9.462 1.00 85.88 147 VAL A CA 1
ATOM 1210 C C . VAL A 1 147 ? 4.597 3.319 10.051 1.00 85.88 147 VAL A C 1
ATOM 1212 O O . VAL A 1 147 ? 4.460 3.196 11.265 1.00 85.88 147 VAL A O 1
ATOM 1215 N N . ILE A 1 148 ? 3.656 2.948 9.186 1.00 83.12 148 ILE A N 1
ATOM 1216 C CA . ILE A 1 148 ? 2.286 2.580 9.561 1.00 83.12 148 ILE A CA 1
ATOM 1217 C C . ILE A 1 148 ? 1.888 1.183 9.087 1.00 83.12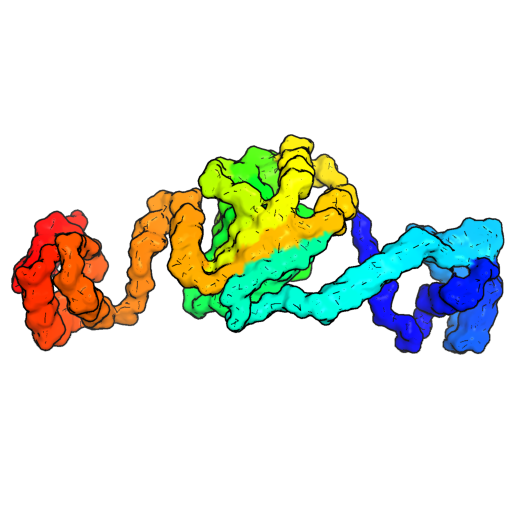 148 ILE A C 1
ATOM 1219 O O . ILE A 1 148 ? 0.784 0.724 9.391 1.00 83.12 148 ILE A O 1
ATOM 1223 N N . ALA A 1 149 ? 2.756 0.507 8.329 1.00 86.56 149 ALA A N 1
ATOM 1224 C CA . ALA A 1 149 ? 2.487 -0.830 7.836 1.00 86.56 149 ALA A CA 1
ATOM 1225 C C . ALA A 1 149 ? 2.310 -1.788 9.020 1.00 86.56 149 ALA A C 1
ATOM 1227 O O . ALA A 1 149 ? 3.214 -2.002 9.831 1.00 86.56 149 ALA A O 1
ATOM 1228 N N . ARG A 1 150 ? 1.134 -2.409 9.126 1.00 88.50 150 ARG A N 1
ATOM 1229 C CA . ARG A 1 150 ? 0.875 -3.427 10.144 1.00 88.50 150 ARG A CA 1
ATOM 1230 C C . ARG A 1 150 ? 1.421 -4.755 9.650 1.00 88.50 150 ARG A C 1
ATOM 1232 O O . ARG A 1 150 ? 1.578 -4.996 8.452 1.00 88.50 150 ARG A O 1
ATOM 1239 N N . LYS A 1 151 ? 1.602 -5.689 10.585 1.00 88.94 151 LYS A N 1
ATOM 1240 C CA . LYS A 1 151 ? 2.062 -7.057 10.297 1.00 88.94 151 LYS A CA 1
ATOM 1241 C C . LYS A 1 151 ? 1.317 -7.697 9.118 1.00 88.94 151 LYS A C 1
ATOM 1243 O O . LYS A 1 151 ? 1.944 -8.306 8.263 1.00 88.94 151 LYS A O 1
ATOM 1248 N N . LYS A 1 152 ? -0.007 -7.525 9.032 1.00 90.38 152 LYS A N 1
ATOM 1249 C CA . LYS A 1 152 ? -0.818 -8.079 7.937 1.00 90.38 152 LYS A CA 1
ATOM 1250 C C . LYS A 1 152 ? -0.451 -7.493 6.568 1.00 90.38 152 LYS A C 1
ATOM 1252 O O . LYS A 1 152 ? -0.387 -8.252 5.605 1.00 90.38 152 LYS A O 1
ATOM 1257 N N . GLU A 1 153 ? -0.221 -6.184 6.469 1.00 90.69 153 GLU A N 1
ATOM 1258 C CA . GLU A 1 153 ? 0.193 -5.556 5.207 1.00 90.69 153 GLU A CA 1
ATOM 1259 C C . GLU A 1 153 ? 1.618 -5.960 4.818 1.00 90.69 153 GLU A C 1
ATOM 1261 O O . GLU A 1 153 ? 1.864 -6.283 3.660 1.00 90.69 153 GLU A O 1
ATOM 1266 N N . ILE A 1 154 ? 2.529 -6.046 5.790 1.00 92.19 154 ILE A N 1
ATOM 1267 C CA . ILE A 1 154 ? 3.908 -6.505 5.563 1.00 92.19 154 ILE A CA 1
ATOM 1268 C C . ILE A 1 154 ? 3.921 -7.933 5.010 1.00 92.19 154 ILE A C 1
ATOM 1270 O O . ILE A 1 154 ? 4.629 -8.227 4.051 1.00 92.19 154 ILE A O 1
ATOM 1274 N N . GLU A 1 155 ? 3.114 -8.833 5.575 1.00 92.06 155 GLU A N 1
ATOM 1275 C CA . GLU A 1 155 ? 3.021 -10.209 5.081 1.00 92.06 155 GLU A CA 1
ATOM 1276 C C . GLU A 1 155 ? 2.414 -10.288 3.672 1.00 92.06 155 GLU A C 1
ATOM 1278 O O . GLU A 1 155 ? 2.796 -11.163 2.894 1.00 92.06 155 GLU A O 1
ATOM 1283 N N . LYS A 1 156 ? 1.515 -9.364 3.299 1.00 90.62 156 LYS A N 1
ATOM 1284 C CA . LYS A 1 156 ? 1.060 -9.236 1.904 1.00 90.62 156 LYS A CA 1
ATOM 1285 C C . LYS A 1 156 ? 2.200 -8.789 0.991 1.00 90.62 156 LYS A C 1
ATOM 1287 O O . LYS A 1 156 ? 2.451 -9.448 -0.013 1.00 90.62 156 LYS A O 1
ATOM 1292 N N . LEU A 1 157 ? 2.935 -7.741 1.366 1.00 91.62 157 LEU A N 1
ATOM 1293 C CA . LEU A 1 157 ? 4.078 -7.253 0.590 1.00 91.62 157 LEU A CA 1
ATOM 1294 C C . LEU A 1 157 ? 5.137 -8.342 0.401 1.00 91.62 157 LEU A C 1
ATOM 1296 O O . LEU A 1 157 ? 5.563 -8.583 -0.721 1.00 91.62 157 LEU A O 1
ATOM 1300 N N . LYS A 1 158 ? 5.484 -9.102 1.445 1.00 92.31 158 LYS A N 1
ATOM 1301 C CA . LYS A 1 158 ? 6.417 -10.236 1.325 1.00 92.31 158 LYS A CA 1
ATOM 1302 C C . LYS A 1 158 ? 5.963 -11.289 0.312 1.00 92.31 158 LYS A C 1
ATOM 1304 O O . LYS A 1 158 ? 6.802 -11.895 -0.347 1.00 92.31 158 LYS A O 1
ATOM 1309 N N . LYS A 1 159 ? 4.656 -11.540 0.169 1.00 90.31 159 LYS A N 1
ATOM 1310 C CA . LYS A 1 159 ? 4.141 -12.457 -0.866 1.00 90.31 159 LYS A CA 1
ATOM 1311 C C . LYS A 1 159 ? 4.341 -11.896 -2.271 1.00 90.31 159 LYS A C 1
ATOM 1313 O O . LYS A 1 159 ? 4.658 -12.668 -3.171 1.00 90.31 159 LYS A O 1
ATOM 1318 N N . VAL A 1 160 ? 4.187 -10.584 -2.440 1.00 87.56 160 VAL A N 1
ATOM 1319 C CA . VAL A 1 160 ? 4.466 -9.881 -3.700 1.00 87.56 160 VAL A CA 1
ATOM 1320 C C . VAL A 1 160 ? 5.959 -9.957 -4.028 1.00 87.56 160 VAL A C 1
ATOM 1322 O O . VAL A 1 160 ? 6.300 -10.330 -5.147 1.00 87.56 160 VAL A O 1
ATOM 1325 N N . MET A 1 161 ? 6.832 -9.714 -3.043 1.00 89.62 161 MET A N 1
ATOM 1326 C CA . MET A 1 161 ? 8.295 -9.785 -3.188 1.00 89.62 161 MET A CA 1
ATOM 1327 C C . MET A 1 161 ? 8.801 -11.162 -3.623 1.00 89.62 161 MET A C 1
ATOM 1329 O O . MET A 1 161 ? 9.788 -11.271 -4.335 1.00 89.62 161 MET A O 1
ATOM 1333 N N . LYS A 1 162 ? 8.128 -12.243 -3.216 1.00 89.31 162 LYS A N 1
ATOM 1334 C CA . LYS A 1 162 ? 8.490 -13.602 -3.657 1.00 89.31 162 LYS A CA 1
ATOM 1335 C C . LYS A 1 162 ? 8.252 -13.838 -5.149 1.00 89.31 162 LYS A C 1
ATOM 1337 O O . LYS A 1 162 ? 8.775 -14.805 -5.688 1.00 89.31 162 LYS A O 1
ATOM 1342 N N . LYS A 1 163 ? 7.413 -13.015 -5.778 1.00 88.19 163 LYS A N 1
ATOM 1343 C CA . LYS A 1 163 ? 7.026 -13.134 -7.187 1.00 88.19 163 LYS A CA 1
ATOM 1344 C C . LYS A 1 163 ? 7.664 -12.053 -8.062 1.00 88.19 163 LYS A C 1
ATOM 1346 O O . LYS A 1 163 ? 7.672 -12.205 -9.278 1.00 88.19 163 LYS A O 1
ATOM 1351 N N . ASN A 1 164 ? 8.144 -10.969 -7.451 1.00 90.19 164 ASN A N 1
ATOM 1352 C CA . ASN A 1 164 ? 8.539 -9.748 -8.137 1.00 90.19 164 ASN A CA 1
ATOM 1353 C C . ASN A 1 164 ? 9.759 -9.113 -7.491 1.00 90.19 164 ASN A C 1
ATOM 1355 O O . ASN A 1 164 ? 9.814 -8.966 -6.269 1.00 90.19 164 ASN A O 1
ATOM 1359 N N . ASP A 1 165 ? 10.664 -8.621 -8.328 1.00 93.06 165 ASP A N 1
ATOM 1360 C CA . ASP A 1 165 ? 11.627 -7.626 -7.887 1.00 93.06 165 ASP A CA 1
ATOM 1361 C C . ASP A 1 165 ? 10.907 -6.290 -7.691 1.00 93.06 165 ASP A C 1
ATOM 1363 O O . ASP A 1 165 ? 10.196 -5.812 -8.581 1.00 93.06 165 ASP A O 1
ATOM 1367 N N . VAL A 1 166 ? 11.098 -5.671 -6.527 1.00 95.19 166 VAL A N 1
ATOM 1368 C CA . VAL A 1 166 ? 10.504 -4.367 -6.216 1.00 95.19 166 VAL A CA 1
ATOM 1369 C C . VAL A 1 166 ? 11.595 -3.329 -6.027 1.00 95.19 166 VAL A C 1
ATOM 1371 O O . VAL A 1 166 ? 12.496 -3.500 -5.204 1.00 95.19 166 VAL A O 1
ATOM 1374 N N . PHE A 1 167 ? 11.468 -2.239 -6.777 1.00 95.94 167 PHE A N 1
ATOM 1375 C CA . PHE A 1 167 ? 12.386 -1.110 -6.778 1.00 95.94 167 PHE A CA 1
ATOM 1376 C C . PHE A 1 167 ? 11.657 0.158 -6.335 1.00 95.94 167 PHE A C 1
ATOM 1378 O O . PHE A 1 167 ? 10.566 0.440 -6.830 1.00 95.94 167 PHE A O 1
ATOM 1385 N N . ILE A 1 168 ? 12.254 0.933 -5.432 1.00 96.88 168 ILE A N 1
ATOM 1386 C CA . ILE A 1 168 ? 11.673 2.171 -4.897 1.00 96.88 168 ILE A CA 1
ATOM 1387 C C . ILE A 1 168 ? 12.651 3.328 -5.077 1.00 96.88 168 ILE A C 1
ATOM 1389 O O . ILE A 1 168 ? 13.727 3.337 -4.481 1.00 96.88 168 ILE A O 1
ATOM 1393 N N . LEU A 1 169 ? 12.257 4.328 -5.857 1.00 96.56 169 LEU A N 1
ATOM 1394 C CA . LEU A 1 169 ? 12.938 5.614 -5.936 1.00 96.56 169 LEU A CA 1
ATOM 1395 C C . LEU A 1 169 ? 12.201 6.636 -5.092 1.00 96.56 169 LEU A C 1
ATOM 1397 O O . LEU A 1 169 ? 11.009 6.851 -5.288 1.00 96.56 169 LEU A O 1
ATOM 1401 N N . SER A 1 170 ? 12.920 7.290 -4.190 1.00 96.62 170 SER A N 1
ATOM 1402 C CA . SER A 1 170 ? 12.399 8.394 -3.394 1.00 96.62 170 SER A CA 1
ATOM 1403 C C . SER A 1 170 ? 13.150 9.680 -3.712 1.00 96.62 170 SER A C 1
ATOM 1405 O O . SER A 1 170 ? 14.382 9.690 -3.788 1.00 96.62 170 SER A O 1
ATOM 1407 N N . LYS A 1 171 ? 12.412 10.782 -3.859 1.00 96.00 171 LYS A N 1
ATOM 1408 C CA . LYS A 1 171 ? 13.001 12.121 -3.994 1.00 96.00 171 LYS A CA 1
ATOM 1409 C C . LYS A 1 171 ? 13.550 12.616 -2.662 1.00 96.00 171 LYS A C 1
ATOM 1411 O O . LYS A 1 171 ? 14.584 13.279 -2.617 1.00 96.00 171 LYS A O 1
ATOM 1416 N N . GLY A 1 172 ? 12.850 12.294 -1.579 1.00 95.19 172 GLY A N 1
ATOM 1417 C CA . GLY A 1 172 ? 13.233 12.626 -0.219 1.00 95.19 172 GLY A CA 1
ATOM 1418 C C . GLY A 1 172 ? 14.591 12.039 0.142 1.00 95.19 172 GLY A C 1
ATOM 1419 O O . GLY A 1 172 ? 14.929 10.936 -0.278 1.00 95.19 172 GLY A O 1
ATOM 1420 N N . ASN A 1 173 ? 15.365 12.800 0.912 1.00 96.62 173 ASN A N 1
ATOM 1421 C CA . ASN A 1 173 ? 16.658 12.401 1.466 1.00 96.62 173 ASN A CA 1
ATOM 1422 C C . ASN A 1 173 ? 16.788 12.886 2.918 1.00 96.62 173 ASN A C 1
ATOM 1424 O O . ASN A 1 173 ? 17.794 13.479 3.313 1.00 96.62 173 ASN A O 1
ATOM 1428 N N . THR A 1 174 ? 15.712 12.768 3.697 1.00 96.44 174 THR A N 1
ATOM 1429 C CA . THR A 1 174 ? 15.763 13.087 5.126 1.00 96.44 174 THR A CA 1
ATOM 1430 C C . THR A 1 174 ? 16.201 11.871 5.936 1.00 96.44 174 THR A C 1
ATOM 1432 O O . THR A 1 174 ? 16.269 10.745 5.444 1.00 96.44 174 THR A O 1
ATOM 1435 N N . GLN A 1 175 ? 16.471 12.076 7.226 1.00 95.94 175 GLN A N 1
ATOM 1436 C CA . GLN A 1 175 ? 16.822 10.974 8.117 1.00 95.94 175 GLN A CA 1
ATOM 1437 C C . GLN A 1 175 ? 15.698 9.930 8.219 1.00 95.94 175 GLN A C 1
ATOM 1439 O O . GLN A 1 175 ? 15.976 8.735 8.318 1.00 95.94 175 GLN A O 1
ATOM 1444 N N . LEU A 1 176 ? 14.435 10.361 8.141 1.00 94.75 176 LEU A N 1
ATOM 1445 C CA . LEU A 1 176 ? 13.299 9.446 8.096 1.00 94.75 176 LEU A CA 1
ATOM 1446 C C . LEU A 1 176 ? 13.239 8.661 6.776 1.00 94.75 176 LEU A C 1
ATOM 1448 O O . LEU A 1 176 ? 12.926 7.472 6.818 1.00 94.75 176 LEU A O 1
ATOM 1452 N N . ASP A 1 177 ? 13.584 9.267 5.633 1.00 96.75 177 ASP A N 1
ATOM 1453 C CA . ASP A 1 177 ? 13.690 8.542 4.355 1.00 96.75 177 ASP A CA 1
ATOM 1454 C C . ASP A 1 177 ? 14.747 7.427 4.431 1.00 96.75 177 ASP A C 1
ATOM 1456 O O . ASP A 1 177 ? 14.485 6.307 3.999 1.00 96.75 177 ASP A O 1
ATOM 1460 N N . GLU A 1 178 ? 15.900 7.689 5.050 1.00 96.69 178 GLU A N 1
ATOM 1461 C CA . GLU A 1 178 ? 16.962 6.689 5.251 1.00 96.69 178 GLU A CA 1
ATOM 1462 C C . GLU A 1 178 ? 16.547 5.550 6.197 1.00 96.69 178 GLU A C 1
ATOM 1464 O O . GLU A 1 178 ? 16.879 4.381 5.982 1.00 96.69 178 GLU A O 1
ATOM 1469 N N . ILE A 1 179 ? 15.780 5.860 7.246 1.00 94.00 179 ILE A N 1
ATOM 1470 C CA . ILE A 1 179 ? 15.189 4.836 8.123 1.00 94.00 179 ILE A CA 1
ATOM 1471 C C . ILE A 1 179 ? 14.205 3.966 7.329 1.00 94.00 179 ILE A C 1
ATOM 1473 O O . ILE A 1 179 ? 14.254 2.736 7.412 1.00 94.00 179 ILE A O 1
ATOM 1477 N N . CYS A 1 180 ? 13.337 4.599 6.539 1.00 95.56 180 CYS A N 1
ATOM 1478 C CA . CYS A 1 180 ? 12.359 3.927 5.688 1.00 95.56 180 CYS A CA 1
ATOM 1479 C C . CYS A 1 180 ? 13.033 3.046 4.628 1.00 95.56 180 CYS A C 1
ATOM 1481 O O . CYS A 1 180 ? 12.607 1.911 4.416 1.00 95.56 180 CYS A O 1
ATOM 1483 N N . LYS A 1 181 ? 14.123 3.531 4.024 1.00 96.31 181 LYS A N 1
ATOM 1484 C CA . LYS A 1 181 ? 14.971 2.774 3.101 1.00 96.31 181 LYS A CA 1
ATOM 1485 C C . LYS A 1 181 ? 15.473 1.482 3.739 1.00 96.31 181 LYS A C 1
ATOM 1487 O O . LYS A 1 181 ? 15.173 0.407 3.228 1.00 96.31 181 LYS A O 1
ATOM 1492 N N . LYS A 1 182 ? 16.147 1.571 4.891 1.00 95.94 182 LYS A N 1
ATOM 1493 C CA . LYS A 1 182 ? 16.679 0.392 5.601 1.00 95.94 182 LYS A CA 1
ATOM 1494 C C . LYS A 1 182 ? 15.586 -0.611 5.951 1.00 95.94 182 LYS A C 1
ATOM 1496 O O . LYS A 1 182 ? 15.791 -1.819 5.857 1.00 95.94 182 LYS A O 1
ATOM 1501 N N . TYR A 1 183 ? 14.419 -0.114 6.357 1.00 94.94 183 TYR A N 1
ATOM 1502 C CA . TYR A 1 183 ? 13.270 -0.963 6.635 1.00 94.94 183 TYR A CA 1
ATOM 1503 C C . TYR A 1 183 ? 12.823 -1.736 5.386 1.00 94.94 183 TYR A C 1
ATOM 1505 O O . TYR A 1 183 ? 12.678 -2.958 5.445 1.00 94.94 183 TYR A O 1
ATOM 1513 N N . TRP A 1 184 ? 12.649 -1.060 4.251 1.00 95.56 184 TRP A N 1
ATOM 1514 C CA . TRP A 1 184 ? 12.233 -1.713 3.009 1.00 95.56 184 TRP A CA 1
ATOM 1515 C C . TRP A 1 184 ? 13.282 -2.686 2.464 1.00 95.56 184 TRP A C 1
ATOM 1517 O O . TRP A 1 184 ? 12.940 -3.801 2.061 1.00 95.56 184 TRP A O 1
ATOM 1527 N N . GLU A 1 185 ? 14.560 -2.324 2.540 1.00 95.44 185 GLU A N 1
ATOM 1528 C CA . GLU A 1 185 ? 15.671 -3.212 2.186 1.00 95.44 185 GLU A CA 1
ATOM 1529 C C . GLU A 1 185 ? 15.683 -4.476 3.054 1.00 95.44 185 GLU A C 1
ATOM 1531 O O . GLU A 1 185 ? 15.884 -5.578 2.542 1.00 95.44 185 GLU A O 1
ATOM 1536 N N . SER A 1 186 ? 15.358 -4.361 4.348 1.00 93.38 186 SER A N 1
ATOM 1537 C CA . SER A 1 186 ? 15.297 -5.515 5.257 1.00 93.38 186 SER A CA 1
ATOM 1538 C C . SER A 1 186 ? 14.228 -6.552 4.888 1.00 93.38 186 SER A C 1
ATOM 1540 O O . SER A 1 186 ? 14.316 -7.701 5.324 1.00 93.38 186 SER A O 1
ATOM 1542 N N . ILE A 1 187 ? 13.230 -6.179 4.075 1.00 93.06 187 ILE A N 1
ATOM 1543 C CA . ILE A 1 187 ? 12.212 -7.107 3.561 1.00 93.06 187 ILE A CA 1
ATOM 1544 C C . ILE A 1 187 ? 12.428 -7.493 2.088 1.00 93.06 187 ILE A C 1
ATOM 1546 O O . ILE A 1 187 ? 11.557 -8.134 1.498 1.00 93.06 187 ILE A O 1
ATOM 1550 N N . GLY A 1 188 ? 13.586 -7.144 1.516 1.00 92.88 188 GLY A N 1
ATOM 1551 C CA . GLY A 1 188 ? 14.031 -7.575 0.188 1.00 92.88 188 GLY A CA 1
ATOM 1552 C C . GLY A 1 188 ? 13.761 -6.594 -0.955 1.00 92.88 188 GLY A C 1
ATOM 1553 O O . GLY A 1 188 ? 13.941 -6.968 -2.111 1.00 92.88 188 GLY A O 1
ATOM 1554 N N . MET A 1 189 ? 13.318 -5.365 -0.672 1.00 95.44 189 MET A N 1
ATOM 1555 C CA . MET A 1 189 ? 13.142 -4.330 -1.701 1.00 95.44 189 MET A CA 1
ATOM 1556 C C . MET A 1 189 ? 14.472 -3.638 -2.020 1.00 95.44 189 MET A C 1
ATOM 1558 O O . MET A 1 189 ? 15.343 -3.527 -1.163 1.00 95.44 189 MET A O 1
ATOM 1562 N N . LYS A 1 190 ? 14.619 -3.124 -3.242 1.00 95.94 190 LYS A N 1
ATOM 1563 C CA . LYS A 1 190 ? 15.773 -2.311 -3.656 1.00 95.94 190 LYS A CA 1
ATOM 1564 C C . LYS A 1 190 ? 15.369 -0.841 -3.586 1.00 95.94 190 LYS A C 1
ATOM 1566 O O . LYS A 1 190 ? 14.415 -0.451 -4.255 1.00 95.94 190 LYS A O 1
ATOM 1571 N N . VAL A 1 191 ? 16.045 -0.026 -2.774 1.00 97.00 191 VAL A N 1
ATOM 1572 C CA . VAL A 1 191 ? 15.600 1.354 -2.501 1.00 97.00 191 VAL A CA 1
ATOM 1573 C C . VAL A 1 191 ? 16.718 2.383 -2.687 1.00 97.00 191 VAL A C 1
ATOM 1575 O O . VAL A 1 191 ? 17.808 2.242 -2.139 1.00 97.00 191 VAL A O 1
ATOM 1578 N N . THR A 1 192 ? 16.421 3.464 -3.408 1.00 96.62 192 THR A N 1
ATOM 1579 C CA . THR A 1 192 ? 17.315 4.619 -3.586 1.00 96.62 192 THR A CA 1
ATOM 1580 C C . THR A 1 192 ? 16.574 5.898 -3.205 1.00 96.62 192 THR A C 1
ATOM 1582 O O . THR A 1 192 ? 15.424 6.096 -3.587 1.00 96.62 192 THR A O 1
ATOM 1585 N N . VAL A 1 193 ? 17.234 6.770 -2.444 1.00 97.31 193 VAL A N 1
ATOM 1586 C CA . VAL A 1 193 ? 16.690 8.037 -1.927 1.00 97.31 193 VAL A CA 1
ATOM 1587 C C . VAL A 1 193 ? 17.473 9.227 -2.491 1.00 97.31 193 VAL A C 1
ATOM 1589 O O . VAL A 1 193 ? 18.572 9.044 -3.016 1.00 97.31 193 VAL A O 1
ATOM 1592 N N . GLY A 1 194 ? 16.922 10.439 -2.398 1.00 96.06 194 GLY A N 1
ATOM 1593 C CA . GLY A 1 194 ? 17.567 11.663 -2.887 1.00 96.06 194 GLY A CA 1
ATOM 1594 C C . GLY A 1 194 ? 17.644 11.800 -4.406 1.00 96.06 194 GLY A C 1
ATOM 1595 O O . GLY A 1 194 ? 18.553 12.455 -4.915 1.00 96.06 194 GLY A O 1
ATOM 1596 N N . VAL A 1 195 ? 16.721 11.179 -5.140 1.00 94.31 195 VAL A N 1
ATOM 1597 C CA . VAL A 1 195 ? 16.707 11.213 -6.608 1.00 94.31 195 VAL A CA 1
ATOM 1598 C C . VAL A 1 195 ? 15.907 12.413 -7.122 1.00 94.31 195 VAL A C 1
ATOM 1600 O O . VAL A 1 195 ? 14.715 12.535 -6.856 1.00 94.31 195 VAL A O 1
ATOM 1603 N N . ASP A 1 196 ? 16.543 13.289 -7.904 1.00 87.25 196 ASP A N 1
ATOM 1604 C CA . ASP A 1 196 ? 15.933 14.562 -8.333 1.00 87.25 196 ASP A CA 1
ATOM 1605 C C . ASP A 1 196 ? 14.943 14.431 -9.515 1.00 87.25 196 ASP A C 1
ATOM 1607 O O . ASP A 1 196 ? 14.155 15.333 -9.787 1.00 87.25 196 ASP A O 1
ATOM 1611 N N . SER A 1 197 ? 14.920 13.285 -10.206 1.00 70.12 197 SER A N 1
ATOM 1612 C CA . SER A 1 197 ? 14.154 13.066 -11.449 1.00 70.12 197 SER A CA 1
ATOM 1613 C C . SER A 1 197 ? 12.679 12.692 -11.264 1.00 70.12 197 SER A C 1
ATOM 1615 O O . SER A 1 197 ? 12.016 12.265 -12.212 1.00 70.12 197 SER A O 1
ATOM 1617 N N . ILE A 1 198 ? 12.143 12.825 -10.054 1.00 71.31 198 ILE A N 1
ATOM 1618 C CA . ILE A 1 198 ? 10.779 12.389 -9.758 1.00 71.31 198 ILE A CA 1
ATOM 1619 C C . ILE A 1 198 ? 9.809 13.562 -9.919 1.00 71.31 198 ILE A C 1
ATOM 1621 O O . ILE A 1 198 ? 10.034 14.668 -9.420 1.00 71.31 198 ILE A O 1
ATOM 1625 N N . SER A 1 199 ? 8.710 13.297 -10.626 1.00 79.44 199 SER A N 1
ATOM 1626 C CA . SER A 1 199 ? 7.564 14.190 -10.786 1.00 79.44 199 SER A CA 1
ATOM 1627 C C . SER A 1 199 ? 6.979 14.650 -9.444 1.00 79.44 199 SER A C 1
ATOM 1629 O O . SER A 1 199 ? 7.145 14.004 -8.415 1.00 79.44 199 SER A O 1
ATOM 1631 N N . ASN A 1 200 ? 6.187 15.727 -9.452 1.00 85.12 200 ASN A N 1
ATOM 1632 C CA . ASN A 1 200 ? 5.472 16.226 -8.260 1.00 85.12 200 ASN A CA 1
ATOM 1633 C C . ASN A 1 200 ? 4.294 15.330 -7.804 1.00 85.12 200 ASN A C 1
ATOM 1635 O O . ASN A 1 200 ? 3.411 15.777 -7.077 1.00 85.12 200 ASN A O 1
ATOM 1639 N N . HIS A 1 201 ? 4.249 14.082 -8.255 1.00 93.62 201 HIS A N 1
ATOM 1640 C CA . HIS A 1 201 ? 3.255 13.077 -7.900 1.00 93.62 201 HIS A CA 1
ATOM 1641 C C . HIS A 1 201 ? 3.956 11.724 -7.787 1.00 93.62 201 HIS A C 1
ATOM 1643 O O . HIS A 1 201 ? 4.988 11.512 -8.432 1.00 93.62 201 HIS A O 1
ATOM 1649 N N . ALA A 1 202 ? 3.399 10.825 -6.975 1.00 95.88 202 ALA A N 1
ATOM 1650 C CA . ALA A 1 202 ? 3.943 9.480 -6.857 1.00 95.88 202 ALA A CA 1
ATOM 1651 C C . ALA A 1 202 ? 3.479 8.609 -8.028 1.00 95.88 202 ALA A C 1
ATOM 1653 O O . ALA A 1 202 ? 2.363 8.773 -8.528 1.00 95.88 202 ALA A O 1
ATOM 1654 N N . ILE A 1 203 ? 4.331 7.685 -8.461 1.00 97.06 203 ILE A N 1
ATOM 1655 C CA . ILE A 1 203 ? 4.038 6.748 -9.544 1.00 97.06 203 ILE A CA 1
ATOM 1656 C C . ILE A 1 203 ? 4.308 5.329 -9.060 1.00 97.06 203 ILE A C 1
ATOM 1658 O O . ILE A 1 203 ? 5.389 5.040 -8.554 1.00 97.06 203 ILE A O 1
ATOM 1662 N N . VAL A 1 204 ? 3.357 4.425 -9.275 1.00 96.88 204 VAL A N 1
ATOM 1663 C CA . VAL A 1 204 ? 3.543 2.984 -9.071 1.00 96.88 204 VAL A CA 1
ATOM 1664 C C . VAL A 1 204 ? 3.363 2.269 -10.404 1.00 96.88 204 VAL A C 1
ATOM 1666 O O . VAL A 1 204 ? 2.424 2.560 -11.142 1.00 96.88 204 VAL A O 1
ATOM 1669 N N . VAL A 1 205 ? 4.252 1.334 -10.723 1.00 96.25 205 VAL A N 1
ATOM 1670 C CA . VAL A 1 205 ? 4.180 0.486 -11.919 1.00 96.25 205 VAL A CA 1
ATOM 1671 C C . VAL A 1 205 ? 4.068 -0.967 -11.487 1.00 96.25 205 VAL A C 1
ATOM 1673 O O . VAL A 1 205 ? 4.955 -1.466 -10.797 1.00 96.25 205 VAL A O 1
ATOM 1676 N N . ILE A 1 206 ? 2.997 -1.643 -11.911 1.00 95.25 206 ILE A N 1
ATOM 1677 C CA . ILE A 1 206 ? 2.720 -3.057 -11.616 1.00 95.25 206 ILE A CA 1
ATOM 1678 C C . ILE A 1 206 ? 2.326 -3.732 -12.933 1.00 95.25 206 ILE A C 1
ATOM 1680 O O . ILE A 1 206 ? 1.261 -3.445 -13.473 1.00 95.25 206 ILE A O 1
ATOM 1684 N N . GLY A 1 207 ? 3.169 -4.613 -13.477 1.00 93.06 207 GLY A N 1
ATOM 1685 C CA . GLY A 1 207 ? 2.922 -5.201 -14.801 1.00 93.06 207 GLY A CA 1
ATOM 1686 C C . GLY A 1 207 ? 2.848 -4.135 -15.905 1.00 93.06 207 GLY A C 1
ATOM 1687 O O . GLY A 1 207 ? 3.767 -3.332 -16.049 1.00 93.06 207 GLY A O 1
ATOM 1688 N N . ASP A 1 208 ? 1.764 -4.127 -16.678 1.00 93.88 208 ASP A N 1
ATOM 1689 C CA . ASP A 1 208 ? 1.445 -3.127 -17.710 1.00 93.88 208 ASP A CA 1
ATOM 1690 C C . ASP A 1 208 ? 0.591 -1.955 -17.185 1.00 93.88 208 ASP A C 1
ATOM 1692 O O . ASP A 1 208 ? 0.108 -1.133 -17.967 1.00 93.88 208 ASP A O 1
ATOM 1696 N N . TYR A 1 209 ? 0.408 -1.857 -15.864 1.00 95.88 209 TYR A N 1
ATOM 1697 C CA . TYR A 1 209 ? -0.366 -0.800 -15.218 1.00 95.88 209 TYR A CA 1
ATOM 1698 C C . TYR A 1 209 ? 0.532 0.271 -14.610 1.00 95.88 209 TYR A C 1
ATOM 1700 O O . TYR A 1 209 ? 1.548 -0.021 -13.976 1.00 95.88 209 TYR A O 1
ATOM 1708 N N . THR A 1 210 ? 0.090 1.520 -14.729 1.00 96.19 210 THR A N 1
ATOM 1709 C CA . THR A 1 210 ? 0.686 2.678 -14.063 1.00 96.19 210 THR A CA 1
ATOM 1710 C C . THR A 1 210 ? -0.356 3.374 -13.201 1.00 96.19 210 THR A C 1
ATOM 1712 O O . THR A 1 210 ? -1.456 3.663 -13.677 1.00 96.19 210 THR A O 1
ATOM 1715 N N . PHE A 1 211 ? 0.014 3.695 -11.968 1.00 97.50 211 PHE A N 1
ATOM 1716 C CA . PHE A 1 211 ? -0.797 4.405 -10.989 1.00 97.50 211 PHE A CA 1
ATOM 1717 C C . PHE A 1 211 ? -0.122 5.737 -10.690 1.00 97.50 211 PHE A C 1
ATOM 1719 O O . PHE A 1 211 ? 0.967 5.752 -10.126 1.00 97.50 211 PHE A O 1
ATOM 1726 N N . GLN A 1 212 ? -0.748 6.848 -11.060 1.00 97.12 212 GLN A N 1
ATOM 1727 C CA . GLN A 1 212 ? -0.252 8.192 -10.765 1.00 97.12 212 GLN A CA 1
ATOM 1728 C C . GLN A 1 212 ? -1.078 8.777 -9.622 1.00 97.12 212 GLN A C 1
ATOM 1730 O O . GLN A 1 212 ? -2.291 8.945 -9.752 1.00 97.12 212 GLN A O 1
ATOM 1735 N N . ILE A 1 213 ? -0.430 9.056 -8.494 1.00 97.31 213 ILE A N 1
ATOM 1736 C CA . ILE A 1 213 ? -1.063 9.481 -7.245 1.00 97.31 213 ILE A CA 1
ATOM 1737 C C . ILE A 1 213 ? -0.791 10.972 -7.040 1.00 97.31 213 ILE A C 1
ATOM 1739 O O . ILE A 1 213 ? 0.321 11.381 -6.695 1.00 97.31 213 ILE A O 1
ATOM 1743 N N . PHE A 1 214 ? -1.826 11.784 -7.233 1.00 96.25 214 PHE A N 1
ATOM 1744 C CA . PHE A 1 214 ? -1.772 13.236 -7.122 1.00 96.25 214 PHE A CA 1
ATOM 1745 C C . PHE A 1 214 ? -2.227 13.680 -5.734 1.00 96.25 214 PHE A C 1
ATOM 1747 O O . PHE A 1 214 ? -3.423 13.714 -5.425 1.00 96.25 214 PHE A O 1
ATOM 1754 N N . TYR A 1 215 ? -1.256 14.038 -4.900 1.00 95.38 215 TYR A N 1
ATOM 1755 C CA . TYR A 1 215 ? -1.507 14.567 -3.567 1.00 95.38 215 TYR A CA 1
ATOM 1756 C C . TYR A 1 215 ? -1.881 16.057 -3.623 1.00 95.38 215 TYR A C 1
ATOM 1758 O O . TYR A 1 215 ? -1.239 16.820 -4.348 1.00 95.38 215 TYR A O 1
ATOM 1766 N N . PRO A 1 216 ? -2.863 16.509 -2.824 1.00 95.31 216 PRO A N 1
ATOM 1767 C CA . PRO A 1 216 ? -3.084 17.931 -2.589 1.00 95.31 216 PRO A CA 1
ATOM 1768 C C . PRO A 1 216 ? -1.832 18.627 -2.043 1.00 95.31 216 PRO A C 1
ATOM 1770 O O . PRO A 1 216 ? -1.093 18.055 -1.239 1.00 95.31 216 PRO A O 1
ATOM 1773 N N . GLU A 1 217 ? -1.622 19.891 -2.413 1.00 95.06 217 GLU A N 1
ATOM 1774 C CA . GLU A 1 217 ? -0.438 20.661 -2.005 1.00 95.06 217 GLU A CA 1
ATOM 1775 C C . GLU A 1 217 ? -0.279 20.739 -0.477 1.00 95.06 217 GLU A C 1
ATOM 1777 O O . GLU A 1 217 ? 0.831 20.643 0.046 1.00 95.06 217 GLU A O 1
ATOM 1782 N N . ASN A 1 218 ? -1.386 20.862 0.263 1.00 94.12 218 ASN A N 1
ATOM 1783 C CA . ASN A 1 218 ? -1.352 20.880 1.724 1.00 94.12 218 ASN A CA 1
ATOM 1784 C C . ASN A 1 218 ? -0.858 19.545 2.306 1.00 94.12 218 ASN A C 1
ATOM 1786 O O . ASN A 1 218 ? -0.072 19.555 3.247 1.00 94.12 218 ASN A O 1
ATOM 1790 N N . VAL A 1 219 ? -1.247 18.410 1.713 1.00 92.81 219 VAL A N 1
ATOM 1791 C CA . VAL A 1 219 ? -0.762 17.083 2.125 1.00 92.81 219 VAL A CA 1
ATOM 1792 C C . VAL A 1 219 ? 0.737 16.965 1.855 1.00 92.81 219 VAL A C 1
ATOM 1794 O O . VAL A 1 219 ? 1.474 16.518 2.726 1.00 92.81 219 VAL A O 1
ATOM 1797 N N . LEU A 1 220 ? 1.216 17.432 0.696 1.00 92.50 220 LEU A N 1
ATOM 1798 C CA . LEU A 1 220 ? 2.648 17.429 0.369 1.00 92.50 220 LEU A CA 1
ATOM 1799 C C . LEU A 1 220 ? 3.476 18.266 1.351 1.00 92.50 220 LEU A C 1
ATOM 1801 O O . LEU A 1 220 ? 4.509 17.803 1.835 1.00 92.50 220 LEU A O 1
ATOM 1805 N N . LYS A 1 221 ? 3.010 19.475 1.686 1.00 93.94 221 LYS A N 1
ATOM 1806 C CA . LYS A 1 221 ? 3.666 20.343 2.679 1.00 93.94 221 LYS A CA 1
ATOM 1807 C C . LYS A 1 221 ? 3.723 19.685 4.056 1.00 93.94 221 LYS A C 1
ATOM 1809 O O . LYS A 1 221 ? 4.738 19.786 4.743 1.00 93.94 221 LYS A O 1
ATOM 1814 N N . GLU A 1 222 ? 2.654 18.998 4.451 1.00 92.62 222 GLU A N 1
ATOM 1815 C CA . GLU A 1 222 ? 2.594 18.261 5.714 1.00 92.62 222 GLU A CA 1
ATOM 1816 C C . GLU A 1 222 ? 3.571 17.078 5.728 1.00 92.62 222 GLU A C 1
ATOM 1818 O O . GLU A 1 222 ? 4.348 16.971 6.678 1.00 92.62 222 GLU A O 1
ATOM 1823 N N . ILE A 1 223 ? 3.622 16.267 4.659 1.00 91.06 223 ILE A N 1
ATOM 1824 C CA . ILE A 1 223 ? 4.623 15.195 4.493 1.00 91.06 223 ILE A CA 1
ATOM 1825 C C . ILE A 1 223 ? 6.023 15.767 4.670 1.00 91.06 223 ILE A C 1
ATOM 1827 O O . ILE A 1 223 ? 6.792 15.300 5.508 1.00 91.06 223 ILE A O 1
ATOM 1831 N N . GLN A 1 224 ? 6.345 16.802 3.900 1.00 93.44 224 GLN A N 1
ATOM 1832 C CA . GLN A 1 224 ? 7.682 17.372 3.879 1.00 93.44 224 GLN A CA 1
ATOM 1833 C C . GLN A 1 224 ? 8.074 17.949 5.245 1.00 93.44 224 GLN A C 1
ATOM 1835 O O . GLN A 1 224 ? 9.210 17.779 5.690 1.00 93.44 224 GLN A O 1
ATOM 1840 N N . SER A 1 225 ? 7.132 18.590 5.943 1.00 94.38 225 SER A N 1
ATOM 1841 C CA . SER A 1 225 ? 7.334 19.083 7.307 1.00 94.38 225 SER A CA 1
ATOM 1842 C C . SER A 1 225 ? 7.639 17.942 8.282 1.00 94.38 225 SER A C 1
ATOM 1844 O O . SER A 1 225 ? 8.619 18.011 9.026 1.00 94.38 225 SER A O 1
ATOM 1846 N N . ILE A 1 226 ? 6.851 16.864 8.251 1.00 92.00 226 ILE A N 1
ATOM 1847 C CA . ILE A 1 226 ? 7.056 15.697 9.120 1.00 92.00 226 ILE A CA 1
ATOM 1848 C C . ILE A 1 226 ? 8.438 15.079 8.866 1.00 92.00 226 ILE A C 1
ATOM 1850 O O . ILE A 1 226 ? 9.223 14.905 9.797 1.00 92.00 226 ILE A O 1
ATOM 1854 N N . TYR A 1 227 ? 8.769 14.825 7.600 1.00 93.69 227 TYR A N 1
ATOM 1855 C CA . TYR A 1 227 ? 10.028 14.193 7.204 1.00 93.69 227 TYR A CA 1
ATOM 1856 C C . TYR A 1 227 ? 11.259 15.029 7.534 1.00 93.69 227 TYR A C 1
ATOM 1858 O O . TYR A 1 227 ? 12.307 14.468 7.852 1.00 93.69 227 TYR A O 1
ATOM 1866 N N . LYS A 1 228 ? 11.149 16.358 7.469 1.00 95.12 228 LYS A N 1
ATOM 1867 C CA . LYS A 1 228 ? 12.242 17.274 7.807 1.00 95.12 228 LYS A CA 1
ATOM 1868 C C . LYS A 1 228 ? 12.525 17.321 9.311 1.00 95.12 228 LYS A C 1
ATOM 1870 O O . LYS A 1 228 ? 13.671 17.529 9.703 1.00 95.12 228 LYS A O 1
ATOM 1875 N N . ASN A 1 229 ? 11.494 17.163 10.139 1.00 94.38 229 ASN A N 1
ATOM 1876 C CA . ASN A 1 229 ? 11.596 17.361 11.585 1.00 94.38 229 ASN A CA 1
ATOM 1877 C C . ASN A 1 229 ? 11.932 16.077 12.360 1.00 94.38 229 ASN A C 1
ATOM 1879 O O . ASN A 1 229 ? 12.453 16.165 13.471 1.00 94.38 229 ASN A O 1
ATOM 1883 N N . ILE A 1 230 ? 11.666 14.897 11.794 1.00 93.56 230 ILE A N 1
ATOM 1884 C CA . ILE A 1 230 ? 11.933 13.612 12.449 1.00 93.56 230 ILE A CA 1
ATOM 1885 C C . ILE A 1 230 ? 13.382 13.178 12.206 1.00 93.56 230 ILE A C 1
ATOM 1887 O O . ILE A 1 230 ? 13.787 12.909 11.075 1.00 93.56 230 ILE A O 1
ATOM 1891 N N . LYS A 1 231 ? 14.150 13.066 13.296 1.00 92.12 231 LYS A N 1
ATOM 1892 C CA . LYS A 1 231 ? 15.521 12.531 13.289 1.00 92.12 231 LYS A CA 1
ATOM 1893 C C . LYS A 1 231 ? 15.555 11.054 13.675 1.00 92.12 231 LYS A C 1
ATOM 1895 O O . LYS A 1 231 ? 16.356 10.286 13.158 1.00 92.12 231 LYS A O 1
ATOM 1900 N N . SER A 1 232 ? 14.664 10.614 14.554 1.00 92.25 232 SER A N 1
ATOM 1901 C CA . SER A 1 232 ? 14.549 9.211 14.940 1.00 92.25 232 SER A CA 1
ATOM 1902 C C . SER A 1 232 ? 13.091 8.783 15.068 1.00 92.25 232 SER A C 1
ATOM 1904 O O . SER A 1 232 ? 12.211 9.608 15.295 1.00 92.25 232 SER A O 1
ATOM 1906 N N . LEU A 1 233 ? 12.822 7.476 14.977 1.00 88.81 233 LEU A N 1
ATOM 1907 C CA . LEU A 1 233 ? 11.468 6.946 15.198 1.00 88.81 233 LEU A CA 1
ATOM 1908 C C . LEU A 1 233 ? 10.947 7.214 16.619 1.00 88.81 233 LEU A C 1
ATOM 1910 O O . LEU A 1 233 ? 9.740 7.249 16.818 1.00 88.81 233 LEU A O 1
ATOM 1914 N N . ASN A 1 234 ? 11.834 7.431 17.594 1.00 91.19 234 ASN A N 1
ATOM 1915 C CA . ASN A 1 234 ? 11.440 7.765 18.965 1.00 91.19 234 ASN A CA 1
ATOM 1916 C C . ASN A 1 234 ? 10.906 9.198 19.089 1.00 91.19 234 ASN A C 1
ATOM 1918 O O . ASN A 1 234 ? 10.126 9.475 19.993 1.00 91.19 234 ASN A O 1
ATOM 1922 N N . ASP A 1 235 ? 11.291 10.090 18.172 1.00 89.75 235 ASP A N 1
ATOM 1923 C CA . ASP A 1 235 ? 10.788 11.469 18.124 1.00 89.75 235 ASP A CA 1
ATOM 1924 C C . ASP A 1 235 ? 9.386 11.543 17.499 1.00 89.75 235 ASP A C 1
ATOM 1926 O O . ASP A 1 235 ? 8.763 12.605 17.446 1.00 89.75 235 ASP A O 1
ATOM 1930 N N . MET A 1 236 ? 8.896 10.419 16.973 1.00 90.50 236 MET A N 1
ATOM 1931 C CA . MET A 1 236 ? 7.656 10.361 16.228 1.00 90.50 236 MET A CA 1
ATOM 1932 C C . MET A 1 236 ? 6.462 10.124 17.150 1.00 90.50 236 MET A C 1
ATOM 1934 O O . MET A 1 236 ? 6.301 9.060 17.747 1.00 90.50 236 MET A O 1
ATOM 1938 N N . ASP A 1 237 ? 5.546 11.089 17.183 1.00 90.88 237 ASP A N 1
ATOM 1939 C CA . ASP A 1 237 ? 4.214 10.863 17.734 1.00 90.88 237 ASP A CA 1
ATOM 1940 C C . ASP A 1 237 ? 3.370 10.077 16.719 1.00 90.88 237 ASP A C 1
ATOM 1942 O O . ASP A 1 237 ? 2.685 10.643 15.864 1.00 90.88 237 ASP A O 1
ATOM 1946 N N . PHE A 1 238 ? 3.431 8.747 16.805 1.00 87.62 238 PHE A N 1
ATOM 1947 C CA . PHE A 1 238 ? 2.664 7.849 15.936 1.00 87.62 238 PHE A CA 1
ATOM 1948 C C . PHE A 1 238 ? 1.153 8.065 16.040 1.00 87.62 238 PHE A C 1
ATOM 1950 O O . PHE A 1 238 ? 0.437 7.877 15.057 1.00 87.62 238 PHE A O 1
ATOM 1957 N N . THR A 1 239 ? 0.641 8.462 17.210 1.00 85.12 239 THR A N 1
ATOM 1958 C CA . THR A 1 239 ? -0.798 8.704 17.369 1.00 85.12 239 THR A CA 1
ATOM 1959 C C . THR A 1 239 ? -1.208 9.937 16.581 1.00 85.12 239 THR A C 1
ATOM 1961 O O . THR A 1 239 ? -2.180 9.871 15.822 1.00 85.12 239 THR A O 1
ATOM 1964 N N . LYS A 1 240 ? -0.432 11.017 16.695 1.00 87.31 240 LYS A N 1
ATOM 1965 C CA . LYS A 1 240 ? -0.628 12.231 15.908 1.00 87.31 240 LYS A CA 1
ATOM 1966 C C . LYS A 1 240 ? -0.428 11.977 14.418 1.00 87.31 240 LYS A C 1
ATOM 1968 O O . LYS A 1 240 ? -1.275 12.361 13.626 1.00 87.31 240 LYS A O 1
ATOM 1973 N N . PHE A 1 241 ? 0.628 11.265 14.025 1.00 87.38 241 PHE A N 1
ATOM 1974 C CA . PHE A 1 241 ? 0.870 10.923 12.621 1.00 87.38 241 PHE A CA 1
ATOM 1975 C C . PHE A 1 241 ? -0.285 10.115 12.015 1.00 87.38 241 PHE A C 1
ATOM 1977 O O . PHE A 1 241 ? -0.735 10.394 10.907 1.00 87.38 241 PHE A O 1
ATOM 1984 N N . HIS A 1 242 ? -0.822 9.138 12.748 1.00 85.69 242 HIS A N 1
ATOM 1985 C CA . HIS A 1 242 ? -1.971 8.373 12.274 1.00 85.69 242 HIS A CA 1
ATOM 1986 C C . HIS A 1 242 ? -3.207 9.263 12.114 1.00 85.69 242 HIS A C 1
ATOM 1988 O O . HIS A 1 242 ? -3.806 9.296 11.041 1.00 85.69 242 HIS A O 1
ATOM 1994 N N . LYS A 1 243 ? -3.595 9.978 13.175 1.00 84.00 243 LYS A N 1
ATOM 1995 C CA . LYS A 1 243 ? -4.843 10.749 13.207 1.00 84.00 243 LYS A CA 1
ATOM 1996 C C . LYS A 1 243 ? -4.799 11.960 12.276 1.00 84.00 243 LYS A C 1
ATOM 1998 O O . LYS A 1 243 ? -5.706 12.157 11.474 1.00 84.00 243 LYS A O 1
ATOM 2003 N N . ASP A 1 244 ? -3.737 12.748 12.381 1.00 87.00 244 ASP A N 1
ATOM 2004 C CA . ASP A 1 244 ? -3.674 14.091 11.806 1.00 87.00 244 ASP A CA 1
ATOM 2005 C C . ASP A 1 244 ? -3.060 14.105 10.411 1.00 87.00 244 ASP A C 1
ATOM 2007 O O . ASP A 1 244 ? -3.119 15.127 9.734 1.00 87.00 244 ASP A O 1
ATOM 2011 N N . PHE A 1 245 ? -2.470 12.996 9.972 1.00 88.12 245 PHE A N 1
ATOM 2012 C CA . PHE A 1 245 ? -1.840 12.913 8.664 1.00 88.12 245 PHE A CA 1
ATOM 2013 C C . PHE A 1 245 ? -2.367 11.724 7.859 1.00 88.12 245 PHE A C 1
ATOM 2015 O O . PHE A 1 245 ? -2.903 11.906 6.768 1.00 88.12 245 PHE A O 1
ATOM 2022 N N . TYR A 1 246 ? -2.296 10.512 8.404 1.00 88.12 246 TYR A N 1
ATOM 2023 C CA . TYR A 1 246 ? -2.582 9.316 7.617 1.00 88.12 246 TYR A CA 1
ATOM 2024 C C . TYR A 1 246 ? -4.073 9.091 7.321 1.00 88.12 246 TYR A C 1
ATOM 2026 O O . TYR A 1 246 ? -4.444 8.800 6.183 1.00 88.12 246 TYR A O 1
ATOM 2034 N N . PHE A 1 247 ? -4.928 9.278 8.329 1.00 90.12 247 PHE A N 1
ATOM 2035 C CA . PHE A 1 247 ? -6.391 9.201 8.212 1.00 90.12 247 PHE A CA 1
ATOM 2036 C C . PHE A 1 247 ? -7.045 10.566 7.978 1.00 90.12 247 PHE A C 1
ATOM 2038 O O . PHE A 1 247 ? -8.272 10.675 7.923 1.00 90.12 247 PHE A O 1
ATOM 2045 N N . LYS A 1 248 ? -6.243 11.625 7.835 1.00 93.19 248 LYS A N 1
ATOM 2046 C CA . LYS A 1 248 ? -6.768 12.966 7.611 1.00 93.19 248 LYS A CA 1
ATOM 2047 C C . LYS A 1 248 ? -7.497 13.037 6.275 1.00 93.19 248 LYS A C 1
ATOM 2049 O O . LYS A 1 248 ? -6.954 12.686 5.223 1.00 93.19 248 LYS A O 1
ATOM 2054 N N . LYS A 1 249 ? -8.719 13.572 6.332 1.00 93.31 249 LYS A N 1
ATOM 2055 C CA . LYS A 1 249 ? -9.559 13.794 5.156 1.00 93.31 249 LYS A CA 1
ATOM 2056 C C . LYS A 1 249 ? -8.839 14.705 4.161 1.00 93.31 249 LYS A C 1
ATOM 2058 O O . LYS A 1 249 ? -8.534 15.859 4.455 1.00 93.31 249 LYS A O 1
ATOM 2063 N N . SER A 1 250 ? -8.548 14.163 2.989 1.00 94.62 250 SER A N 1
ATOM 2064 C CA . SER A 1 250 ? -7.866 14.815 1.880 1.00 94.62 250 SER A CA 1
ATOM 2065 C C . SER A 1 250 ? -8.329 14.197 0.565 1.00 94.62 250 SER A C 1
ATOM 2067 O O . SER A 1 250 ? -8.488 12.989 0.454 1.00 94.62 250 SER A O 1
ATOM 2069 N N . ARG A 1 251 ? -8.574 15.031 -0.446 1.00 95.06 251 ARG A N 1
ATOM 2070 C CA . ARG A 1 251 ? -9.015 14.562 -1.761 1.00 95.06 251 ARG A CA 1
ATOM 2071 C C . ARG A 1 251 ? -7.801 14.167 -2.597 1.00 95.06 251 ARG A C 1
ATOM 2073 O O . ARG A 1 251 ? -7.183 15.034 -3.206 1.00 95.06 251 ARG A O 1
ATOM 2080 N N . ILE A 1 252 ? -7.458 12.886 -2.625 1.00 96.69 252 ILE A N 1
ATOM 2081 C CA . ILE A 1 252 ? -6.312 12.371 -3.386 1.00 96.69 252 ILE A CA 1
ATOM 2082 C C . ILE A 1 252 ? -6.827 11.729 -4.670 1.00 96.69 252 ILE A C 1
ATOM 2084 O O . ILE A 1 252 ? -7.657 10.820 -4.621 1.00 96.69 252 ILE A O 1
ATOM 2088 N N . ASN A 1 253 ? -6.345 12.204 -5.819 1.00 95.81 253 ASN A N 1
ATOM 2089 C CA . ASN A 1 253 ? -6.724 11.639 -7.112 1.00 95.81 253 ASN A CA 1
ATOM 2090 C C . ASN A 1 253 ? -5.693 10.586 -7.524 1.00 95.81 253 ASN A C 1
ATOM 2092 O O . ASN A 1 253 ? -4.489 10.839 -7.469 1.00 95.81 253 ASN A O 1
ATOM 2096 N N . VAL A 1 254 ? -6.163 9.427 -7.971 1.00 97.31 254 VAL A N 1
ATOM 2097 C CA . VAL A 1 254 ? -5.326 8.355 -8.510 1.00 97.31 254 VAL A CA 1
ATOM 2098 C C . VAL A 1 254 ? -5.769 8.071 -9.936 1.00 97.31 254 VAL A C 1
ATOM 2100 O O . VAL A 1 254 ? -6.893 7.624 -10.168 1.00 97.31 254 VAL A O 1
ATOM 2103 N N . LEU A 1 255 ? -4.875 8.325 -10.888 1.00 94.56 255 LEU A N 1
ATOM 2104 C CA . LEU A 1 255 ? -5.069 7.977 -12.289 1.00 94.56 255 LEU A CA 1
ATOM 2105 C C . LEU A 1 255 ? -4.436 6.615 -12.555 1.00 94.56 255 LEU A C 1
ATOM 2107 O O . LEU A 1 255 ? -3.226 6.445 -12.400 1.00 94.56 255 LEU A O 1
ATOM 2111 N N . VAL A 1 256 ? -5.252 5.661 -12.985 1.00 96.19 256 VAL A N 1
ATOM 2112 C CA . VAL A 1 256 ? -4.803 4.329 -13.375 1.00 96.19 256 VAL A CA 1
ATOM 2113 C C . VAL A 1 256 ? -4.885 4.194 -14.886 1.00 96.19 256 VAL A C 1
ATOM 2115 O O . VAL A 1 256 ? -5.938 4.414 -15.486 1.00 96.19 256 VAL A O 1
ATOM 2118 N N . ASN A 1 257 ? -3.771 3.805 -15.495 1.00 94.31 257 ASN A N 1
ATOM 2119 C CA . ASN A 1 257 ? -3.665 3.502 -16.917 1.00 94.31 257 ASN A CA 1
ATOM 2120 C C . ASN A 1 257 ? -3.122 2.090 -17.107 1.00 94.31 257 ASN A C 1
ATOM 2122 O O . ASN A 1 257 ? -2.260 1.656 -16.345 1.00 94.31 257 ASN A O 1
ATOM 2126 N N . LYS A 1 258 ? -3.595 1.408 -18.151 1.00 94.06 258 LYS A N 1
ATOM 2127 C CA . LYS A 1 258 ? -3.039 0.144 -18.634 1.00 94.06 258 LYS A CA 1
ATOM 2128 C C . LYS A 1 258 ? -2.384 0.397 -19.985 1.00 94.06 258 LYS A C 1
ATOM 2130 O O . LYS A 1 258 ? -3.073 0.567 -20.988 1.00 94.06 258 LYS A O 1
ATOM 2135 N N . ASN A 1 259 ? -1.063 0.506 -19.989 1.00 91.81 259 ASN A N 1
ATOM 2136 C CA . ASN A 1 259 ? -0.274 0.766 -21.183 1.00 91.81 259 ASN A CA 1
ATOM 2137 C C . ASN A 1 259 ? 1.145 0.220 -20.973 1.00 91.81 259 ASN A C 1
ATOM 2139 O O . ASN A 1 259 ? 1.913 0.755 -20.171 1.00 91.81 259 ASN A O 1
ATOM 2143 N N . GLN A 1 260 ? 1.477 -0.838 -21.715 1.00 92.75 260 GLN A N 1
ATOM 2144 C CA . GLN A 1 260 ? 2.758 -1.535 -21.620 1.00 92.75 260 GLN A CA 1
ATOM 2145 C C . GLN A 1 260 ? 3.944 -0.610 -21.926 1.00 92.75 260 GLN A C 1
ATOM 2147 O O . GLN A 1 260 ? 4.906 -0.599 -21.169 1.00 92.75 260 GLN A O 1
ATOM 2152 N N . GLU A 1 261 ? 3.866 0.207 -22.980 1.00 88.12 261 GLU A N 1
ATOM 2153 C CA . GLU A 1 261 ? 4.965 1.085 -23.403 1.00 88.12 261 GLU A CA 1
ATOM 2154 C C . GLU A 1 261 ? 5.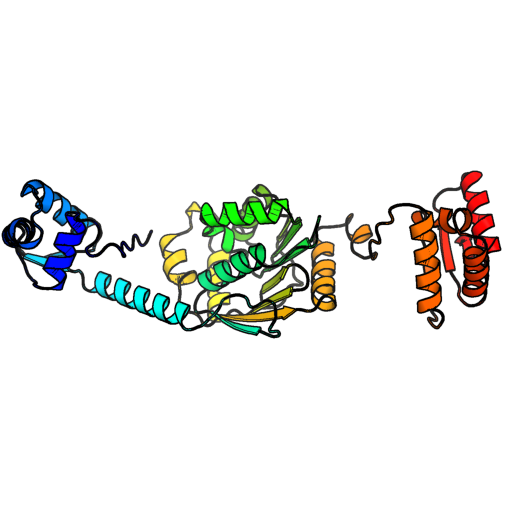289 2.148 -22.346 1.00 88.12 261 GLU A C 1
ATOM 2156 O O . GLU A 1 261 ? 6.455 2.387 -22.025 1.00 88.12 261 GLU A O 1
ATOM 2161 N N . ILE A 1 262 ? 4.257 2.757 -21.750 1.00 91.44 262 ILE A N 1
ATOM 2162 C CA . ILE A 1 262 ? 4.429 3.739 -20.670 1.00 91.44 262 ILE A CA 1
ATOM 2163 C C . ILE A 1 262 ? 5.001 3.054 -19.423 1.00 91.44 262 ILE A C 1
ATOM 2165 O O . ILE A 1 262 ? 5.943 3.570 -18.817 1.00 91.44 262 ILE A O 1
ATOM 2169 N N . ALA A 1 263 ? 4.462 1.891 -19.045 1.00 94.75 263 ALA A N 1
ATOM 2170 C CA . ALA A 1 263 ? 4.948 1.122 -17.902 1.00 94.75 263 ALA A CA 1
ATOM 2171 C C . ALA A 1 263 ? 6.425 0.724 -18.071 1.00 94.75 263 ALA A C 1
ATOM 2173 O O . ALA A 1 263 ? 7.215 0.895 -17.141 1.00 94.75 263 ALA A O 1
ATOM 2174 N N . ASP A 1 264 ? 6.812 0.260 -19.259 1.00 92.69 264 ASP A N 1
ATOM 2175 C CA . ASP A 1 264 ? 8.184 -0.129 -19.593 1.00 92.69 264 ASP A CA 1
ATOM 2176 C C . ASP A 1 264 ? 9.126 1.070 -19.593 1.00 92.69 264 ASP A C 1
ATOM 2178 O O . ASP A 1 264 ? 10.208 0.996 -19.016 1.00 92.69 264 ASP A O 1
ATOM 2182 N N . SER A 1 265 ? 8.700 2.199 -20.163 1.00 92.44 265 SER A N 1
ATOM 2183 C CA . SER A 1 265 ? 9.470 3.445 -20.145 1.00 92.44 265 SER A CA 1
ATOM 2184 C C . SER A 1 265 ? 9.784 3.895 -18.713 1.00 92.44 265 SER A C 1
ATOM 2186 O O . SER A 1 265 ? 10.948 4.111 -18.362 1.00 92.44 265 SER A O 1
ATOM 2188 N N . ILE A 1 266 ? 8.767 3.945 -17.844 1.00 94.12 266 ILE A N 1
ATOM 2189 C CA . ILE A 1 266 ? 8.931 4.325 -16.433 1.00 94.12 266 ILE A CA 1
ATOM 2190 C C . ILE A 1 266 ? 9.786 3.294 -15.694 1.00 94.12 266 ILE A C 1
ATOM 2192 O O . ILE A 1 266 ? 10.665 3.662 -14.911 1.00 94.12 266 ILE A O 1
ATOM 2196 N N . ARG A 1 267 ? 9.569 1.997 -15.922 1.00 94.81 267 ARG A N 1
ATOM 2197 C CA . ARG A 1 267 ? 10.371 0.937 -15.300 1.00 94.81 267 ARG A CA 1
ATOM 2198 C C . ARG A 1 267 ? 11.839 1.061 -15.692 1.00 94.81 267 ARG A C 1
ATOM 2200 O O . ARG A 1 267 ? 12.686 1.145 -14.809 1.00 94.81 267 ARG A O 1
ATOM 2207 N N . ASN A 1 268 ? 12.139 1.138 -16.983 1.00 93.00 268 ASN A N 1
ATOM 2208 C CA . ASN A 1 268 ? 13.504 1.234 -17.497 1.00 93.00 268 ASN A CA 1
ATOM 2209 C C . ASN A 1 268 ? 14.212 2.471 -16.956 1.00 93.00 268 ASN A C 1
ATOM 2211 O O . ASN A 1 268 ? 15.356 2.392 -16.520 1.00 93.00 268 ASN A O 1
ATOM 2215 N N . ASP A 1 269 ? 13.517 3.605 -16.918 1.00 93.00 269 ASP A N 1
ATOM 2216 C CA . ASP A 1 269 ? 14.058 4.820 -16.330 1.00 93.00 269 ASP A CA 1
ATOM 2217 C C . ASP A 1 269 ? 14.282 4.696 -14.810 1.00 93.00 269 ASP A C 1
ATOM 2219 O O . ASP A 1 269 ? 15.257 5.228 -14.292 1.00 93.00 269 ASP A O 1
ATOM 2223 N N . THR A 1 270 ? 13.454 3.916 -14.103 1.00 94.50 270 THR A N 1
ATOM 2224 C CA . THR A 1 270 ? 13.631 3.638 -12.665 1.00 94.50 270 THR A CA 1
ATOM 2225 C C . THR A 1 270 ? 14.879 2.786 -12.439 1.00 94.50 270 THR A C 1
ATOM 2227 O O . THR A 1 270 ? 15.690 3.073 -11.560 1.00 94.50 270 THR A O 1
ATOM 2230 N N . LEU A 1 271 ? 15.056 1.745 -13.253 1.00 93.25 271 LEU A N 1
ATOM 2231 C CA . LEU A 1 271 ? 16.135 0.772 -13.104 1.00 93.25 271 LEU A CA 1
ATOM 2232 C C . LEU A 1 271 ? 17.529 1.382 -13.299 1.00 93.25 271 LEU A C 1
ATOM 2234 O O . LEU A 1 271 ? 18.460 0.931 -12.643 1.00 93.25 271 LEU A O 1
ATOM 2238 N N . LYS A 1 272 ? 17.673 2.457 -14.088 1.00 92.81 272 LYS A N 1
ATOM 2239 C CA . LYS A 1 272 ? 18.948 3.190 -14.259 1.00 92.81 272 LYS A CA 1
ATOM 2240 C C . LYS A 1 272 ? 19.563 3.683 -12.942 1.00 92.81 272 LYS A C 1
ATOM 2242 O O . LYS A 1 272 ? 20.766 3.899 -12.872 1.00 92.81 272 LYS A O 1
ATOM 2247 N N . TYR A 1 273 ? 18.752 3.901 -11.907 1.00 92.81 273 TYR A N 1
ATOM 2248 C CA . TYR A 1 273 ? 19.210 4.433 -10.616 1.00 92.81 273 TYR A CA 1
ATOM 2249 C C . TYR A 1 273 ? 19.742 3.378 -9.661 1.00 92.81 273 TYR A C 1
ATOM 2251 O O . TYR A 1 273 ? 20.384 3.715 -8.667 1.00 92.81 273 TYR A O 1
ATOM 2259 N N . PHE A 1 274 ? 19.456 2.113 -9.929 1.00 90.44 274 PHE A N 1
ATOM 2260 C CA . PHE A 1 274 ? 19.926 1.028 -9.079 1.00 90.44 274 PHE A CA 1
ATOM 2261 C C . PHE A 1 274 ? 21.297 0.535 -9.496 1.00 90.44 274 PHE A C 1
ATOM 2263 O O . PHE A 1 274 ? 21.785 -0.450 -8.944 1.00 90.44 274 PHE A O 1
ATOM 2270 N N . ASP A 1 275 ? 21.866 1.172 -10.528 1.00 73.69 275 ASP A N 1
ATOM 2271 C CA . ASP A 1 275 ? 22.513 0.326 -11.472 1.00 73.69 275 ASP A CA 1
ATOM 2272 C C . ASP A 1 275 ? 23.554 0.942 -12.423 1.00 73.69 275 ASP A C 1
ATOM 2274 O O . ASP A 1 275 ? 23.274 1.772 -13.288 1.00 73.69 275 ASP A O 1
ATOM 2278 N N . LYS A 1 276 ? 24.779 0.430 -12.269 1.00 55.72 276 LYS A N 1
ATOM 2279 C CA . LYS A 1 276 ? 25.791 0.366 -13.326 1.00 55.72 276 LYS A CA 1
ATOM 2280 C C . LYS A 1 276 ? 25.858 -1.034 -13.991 1.00 55.72 276 LYS A C 1
ATOM 2282 O O . LYS A 1 276 ? 26.557 -1.141 -14.993 1.00 55.72 276 LYS A O 1
ATOM 2287 N N . ASP A 1 277 ? 25.135 -2.055 -13.498 1.00 48.25 277 ASP A N 1
ATOM 2288 C CA . ASP A 1 277 ? 25.185 -3.466 -13.940 1.00 48.25 277 ASP A CA 1
ATOM 2289 C C . ASP A 1 277 ? 23.903 -3.992 -14.690 1.00 48.25 277 ASP A C 1
ATOM 2291 O O . ASP A 1 277 ? 24.017 -4.455 -15.823 1.00 48.25 277 ASP A O 1
ATOM 2295 N N . TYR A 1 278 ? 22.673 -3.906 -14.165 1.00 50.91 278 TYR A N 1
ATOM 2296 C CA . TYR A 1 278 ? 21.352 -3.904 -14.866 1.00 50.91 278 TYR A CA 1
ATOM 2297 C C . TYR A 1 278 ? 21.138 -2.975 -16.093 1.00 50.91 278 TYR A C 1
ATOM 2299 O O . TYR A 1 278 ? 20.300 -3.306 -16.930 1.00 50.91 278 TYR A O 1
ATOM 2307 N N . ALA A 1 279 ? 21.798 -1.830 -16.283 1.00 43.88 279 ALA A N 1
ATOM 2308 C CA . ALA A 1 279 ? 21.603 -0.948 -17.439 1.00 43.88 279 ALA A CA 1
ATOM 2309 C C . ALA A 1 279 ? 22.032 -1.667 -18.729 1.00 43.88 279 ALA A C 1
ATOM 2311 O O . ALA A 1 279 ? 21.514 -1.389 -19.816 1.00 43.88 279 ALA A O 1
ATOM 2312 N N . SER A 1 280 ? 22.909 -2.667 -18.578 1.00 47.56 280 SER A N 1
ATOM 2313 C CA . SER A 1 280 ? 23.272 -3.616 -19.625 1.00 47.56 280 SER A CA 1
ATOM 2314 C C . SER A 1 280 ? 22.186 -4.662 -19.933 1.00 47.56 280 SER A C 1
ATOM 2316 O O . SER A 1 280 ? 22.175 -5.191 -21.042 1.00 47.56 280 SER A O 1
ATOM 2318 N N . THR A 1 281 ? 21.245 -4.929 -19.017 1.00 45.97 281 THR A N 1
ATOM 2319 C CA . THR A 1 281 ? 20.187 -5.945 -19.180 1.00 45.97 281 THR A CA 1
ATOM 2320 C C . THR A 1 281 ? 18.786 -5.373 -19.418 1.00 45.97 281 THR A C 1
ATOM 2322 O O . THR A 1 281 ? 18.024 -5.974 -20.169 1.00 45.97 281 THR A O 1
ATOM 2325 N N . ALA A 1 282 ? 18.434 -4.201 -18.880 1.00 42.19 282 ALA A N 1
ATOM 2326 C CA . ALA A 1 282 ? 17.072 -3.651 -18.975 1.00 42.19 282 ALA A CA 1
ATOM 2327 C C . ALA A 1 282 ? 16.756 -2.905 -20.292 1.00 42.19 282 ALA A C 1
ATOM 2329 O O . ALA A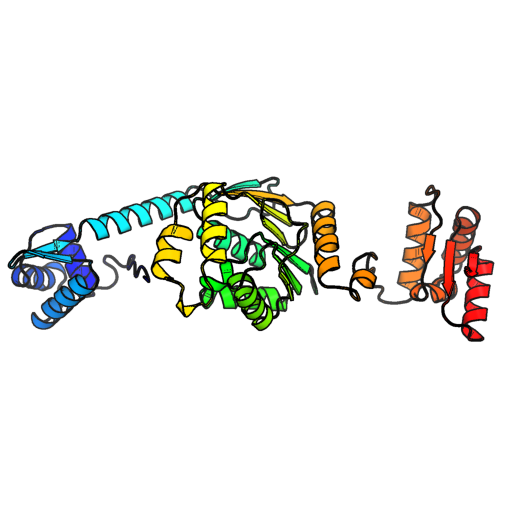 1 282 ? 15.592 -2.674 -20.605 1.00 42.19 282 ALA A O 1
ATOM 2330 N N . SER A 1 283 ? 17.769 -2.529 -21.082 1.00 42.78 283 SER A N 1
ATOM 2331 C CA . SER A 1 283 ? 17.584 -1.837 -22.375 1.00 42.78 283 SER A CA 1
ATOM 2332 C C . SER A 1 283 ? 17.596 -2.766 -23.594 1.00 42.78 283 SER A C 1
ATOM 2334 O O . SER A 1 283 ? 17.366 -2.324 -24.718 1.00 42.78 283 SER A O 1
ATOM 2336 N N . GLN A 1 284 ? 17.829 -4.061 -23.390 1.00 46.53 284 GLN A N 1
ATOM 2337 C CA . GLN A 1 284 ? 17.719 -5.066 -24.439 1.00 46.53 284 GLN A CA 1
ATOM 2338 C C . GLN A 1 284 ? 16.424 -5.822 -24.200 1.00 46.53 284 GLN A C 1
ATOM 2340 O O . GLN A 1 284 ? 16.266 -6.407 -23.130 1.00 46.53 284 GLN A O 1
ATOM 2345 N N . ASN A 1 285 ? 15.515 -5.819 -25.180 1.00 47.88 285 ASN A N 1
ATOM 2346 C CA . ASN A 1 285 ? 14.406 -6.769 -25.230 1.00 47.88 285 ASN A CA 1
ATOM 2347 C C . ASN A 1 285 ? 14.983 -8.170 -24.973 1.00 47.88 285 ASN A C 1
ATOM 2349 O O . ASN A 1 285 ? 15.602 -8.758 -25.861 1.00 47.88 285 ASN A O 1
ATOM 2353 N N . HIS A 1 286 ? 14.869 -8.662 -23.739 1.00 48.50 286 HIS A N 1
ATOM 2354 C CA . HIS A 1 286 ? 15.394 -9.964 -23.361 1.00 48.50 286 HIS A CA 1
ATOM 2355 C C . HIS A 1 286 ? 14.448 -11.004 -23.936 1.00 48.50 286 HIS A C 1
ATOM 2357 O O . HIS A 1 286 ? 13.475 -11.417 -23.311 1.00 48.50 286 HIS A O 1
ATOM 2363 N N . PHE A 1 287 ? 14.722 -11.393 -25.172 1.00 54.50 287 PHE A N 1
ATOM 2364 C CA . PHE A 1 287 ? 14.163 -12.600 -25.736 1.00 54.50 287 PHE A CA 1
ATOM 2365 C C . PHE A 1 287 ? 14.931 -13.770 -25.121 1.00 54.50 287 PHE A C 1
ATOM 2367 O O . PHE A 1 287 ? 16.127 -13.940 -25.356 1.00 54.50 287 PHE A O 1
ATOM 2374 N N . THR A 1 288 ? 14.265 -14.547 -24.270 1.00 52.06 288 THR A N 1
ATOM 2375 C CA . THR A 1 288 ? 14.814 -15.817 -23.795 1.00 52.06 288 THR A CA 1
ATOM 2376 C C . THR A 1 288 ? 14.526 -16.874 -24.840 1.00 52.06 288 THR A C 1
ATOM 2378 O O . THR A 1 288 ? 13.365 -17.188 -25.089 1.00 52.06 288 THR A O 1
ATOM 2381 N N . PHE A 1 289 ? 15.579 -17.422 -25.430 1.00 70.69 289 PHE A N 1
ATOM 2382 C CA . PHE A 1 289 ? 15.479 -18.512 -26.388 1.00 70.69 289 PHE A CA 1
ATOM 2383 C C . PHE A 1 289 ? 15.809 -19.824 -25.690 1.00 70.69 289 PHE A C 1
ATOM 2385 O O . PHE A 1 289 ? 16.799 -19.919 -24.963 1.00 70.69 289 PHE A O 1
ATOM 2392 N N . SER A 1 290 ? 15.000 -20.851 -25.931 1.00 77.12 290 SER A N 1
ATOM 2393 C CA . SER A 1 290 ? 15.239 -22.198 -25.407 1.00 77.12 290 SER A CA 1
ATOM 2394 C C . SER A 1 290 ? 16.478 -22.850 -26.030 1.00 77.12 290 SER A C 1
ATOM 2396 O O . SER A 1 290 ? 17.060 -23.766 -25.448 1.00 77.12 290 SER A O 1
ATOM 2398 N N . ASN A 1 291 ? 16.889 -22.389 -27.218 1.00 82.19 291 ASN A N 1
ATOM 2399 C CA . ASN A 1 291 ? 18.068 -22.861 -27.937 1.00 82.19 291 ASN A CA 1
ATOM 2400 C C . ASN A 1 291 ? 18.522 -21.870 -29.033 1.00 82.19 291 ASN A C 1
ATOM 2402 O O . ASN A 1 291 ? 17.862 -20.878 -29.339 1.00 82.19 291 ASN A O 1
ATOM 2406 N N . GLN A 1 292 ? 19.658 -22.180 -29.661 1.00 80.69 292 GLN A N 1
ATOM 2407 C CA . GLN A 1 292 ? 20.288 -21.363 -30.706 1.00 80.69 292 GLN A CA 1
ATOM 2408 C C . GLN A 1 292 ? 19.490 -21.303 -32.024 1.00 80.69 292 GLN A C 1
ATOM 2410 O O . GLN A 1 292 ? 19.597 -20.325 -32.763 1.00 80.69 292 GLN A O 1
ATOM 2415 N N . ILE A 1 293 ? 18.671 -22.319 -32.322 1.00 84.94 293 ILE A N 1
ATOM 2416 C CA . ILE A 1 293 ? 17.822 -22.351 -33.527 1.00 84.94 293 ILE A CA 1
ATOM 2417 C C . ILE A 1 293 ? 16.699 -21.319 -33.392 1.00 84.94 293 ILE A C 1
ATOM 2419 O O . ILE A 1 293 ? 16.416 -20.579 -34.333 1.00 84.94 293 ILE A O 1
ATOM 2423 N N . GLU A 1 294 ? 16.078 -21.246 -32.215 1.00 83.44 294 GLU A N 1
ATOM 2424 C CA . GLU A 1 294 ? 15.022 -20.279 -31.912 1.00 83.44 294 GLU A CA 1
ATOM 2425 C C . GLU A 1 294 ? 15.542 -18.838 -32.005 1.00 83.44 294 GLU A C 1
ATOM 2427 O O . GLU A 1 294 ? 14.926 -18.005 -32.668 1.00 83.44 294 GLU A O 1
ATOM 2432 N N . MET A 1 295 ? 16.731 -18.578 -31.451 1.00 83.38 295 MET A N 1
ATOM 2433 C CA . MET A 1 295 ? 17.404 -17.280 -31.566 1.00 83.38 295 MET A CA 1
ATOM 2434 C C . MET A 1 295 ? 17.723 -16.910 -33.021 1.00 83.38 295 MET A C 1
ATOM 2436 O O . MET A 1 295 ? 17.497 -15.773 -33.440 1.00 83.38 295 MET A O 1
ATOM 2440 N N . GLY A 1 296 ? 18.217 -17.868 -33.811 1.00 86.50 296 GLY A N 1
ATOM 2441 C CA . GLY A 1 296 ? 18.489 -17.663 -35.232 1.00 86.50 296 GLY A CA 1
ATOM 2442 C C . GLY A 1 296 ? 17.223 -17.333 -36.026 1.00 86.50 296 GLY A C 1
ATOM 2443 O O . GLY A 1 296 ? 17.221 -16.385 -36.811 1.00 86.50 296 GLY A O 1
ATOM 2444 N N . ASN A 1 297 ? 16.135 -18.076 -35.804 1.00 86.62 297 ASN A N 1
ATOM 2445 C CA . ASN A 1 297 ? 14.852 -17.819 -36.463 1.00 86.62 297 ASN A CA 1
ATOM 2446 C C . ASN A 1 297 ? 14.304 -16.436 -36.104 1.00 86.62 297 ASN A C 1
ATOM 2448 O O . ASN A 1 297 ? 13.930 -15.686 -37.004 1.00 86.62 297 ASN A O 1
ATOM 2452 N N . PHE A 1 298 ? 14.339 -16.085 -34.817 1.00 86.25 298 PHE A N 1
ATOM 2453 C CA . PHE A 1 298 ? 13.916 -14.775 -34.338 1.00 86.25 298 PHE A CA 1
ATOM 2454 C C . PHE A 1 298 ? 14.680 -13.636 -35.017 1.00 86.25 298 PHE A C 1
ATOM 2456 O O . PHE A 1 298 ? 14.071 -12.658 -35.440 1.00 86.25 298 PHE A O 1
ATOM 2463 N N . LEU A 1 299 ? 16.003 -13.762 -35.165 1.00 87.62 299 LEU A N 1
ATOM 2464 C CA . LEU A 1 299 ? 16.807 -12.737 -35.826 1.00 87.62 299 LEU A CA 1
ATOM 2465 C C . LEU A 1 299 ? 16.388 -12.528 -37.288 1.00 87.62 299 LEU A C 1
ATOM 2467 O O . LEU A 1 299 ? 16.309 -11.388 -37.745 1.00 87.62 299 LEU A O 1
ATOM 2471 N N . VAL A 1 300 ? 16.118 -13.611 -38.023 1.00 90.19 300 VAL A N 1
ATOM 2472 C CA . VAL A 1 300 ? 15.658 -13.515 -39.417 1.00 90.19 300 VAL A CA 1
ATOM 2473 C C . VAL A 1 300 ? 14.293 -12.834 -39.488 1.00 90.19 300 VAL A C 1
ATOM 2475 O O . VAL A 1 300 ? 14.105 -11.953 -40.322 1.00 90.19 300 VAL A O 1
ATOM 2478 N N . ASP A 1 301 ? 13.373 -13.197 -38.597 1.00 88.75 301 ASP A N 1
ATOM 2479 C CA . ASP A 1 301 ? 12.027 -12.618 -38.561 1.00 88.75 301 ASP A CA 1
ATOM 2480 C C . ASP A 1 301 ? 12.066 -11.128 -38.176 1.00 88.75 301 ASP A C 1
ATOM 2482 O O . ASP A 1 301 ? 11.345 -10.312 -38.750 1.00 88.75 301 ASP A O 1
ATOM 2486 N N . LEU A 1 302 ? 12.958 -10.754 -37.251 1.00 85.56 302 LEU A N 1
ATOM 2487 C CA . LEU A 1 302 ? 13.213 -9.364 -36.871 1.00 85.56 302 LEU A CA 1
ATOM 2488 C C . LEU A 1 302 ? 13.734 -8.544 -38.061 1.00 85.56 302 LEU A C 1
ATOM 2490 O O . LEU A 1 302 ? 13.227 -7.457 -38.330 1.00 85.56 302 LEU A O 1
ATOM 2494 N N . LEU A 1 303 ? 14.723 -9.072 -38.786 1.00 88.75 303 LEU A N 1
ATOM 2495 C CA . LEU A 1 303 ? 15.292 -8.425 -39.971 1.00 88.75 303 LEU A CA 1
ATOM 2496 C C . LEU A 1 303 ? 14.277 -8.291 -41.112 1.00 88.75 303 LEU A C 1
ATOM 2498 O O . LEU A 1 303 ? 14.301 -7.296 -41.830 1.00 88.75 303 LEU A O 1
ATOM 2502 N N . GLU A 1 304 ? 13.398 -9.278 -41.282 1.00 91.19 304 GLU A N 1
ATOM 2503 C CA . GLU A 1 304 ? 12.348 -9.261 -42.301 1.00 91.19 304 GLU A CA 1
ATOM 2504 C C . GLU A 1 304 ? 11.264 -8.227 -41.980 1.00 91.19 304 GLU A C 1
ATOM 2506 O O . GLU A 1 304 ? 10.857 -7.470 -42.862 1.00 91.19 304 GLU A O 1
ATOM 2511 N N . ARG A 1 305 ? 10.847 -8.136 -40.712 1.00 86.06 305 ARG A N 1
ATOM 2512 C CA . ARG A 1 305 ? 9.885 -7.123 -40.257 1.00 86.06 305 ARG A CA 1
ATOM 2513 C C . ARG A 1 305 ? 10.426 -5.704 -40.416 1.00 86.06 305 ARG A C 1
ATOM 2515 O O . ARG A 1 305 ? 9.684 -4.808 -40.807 1.00 86.06 305 ARG A O 1
ATOM 2522 N N . ASP A 1 306 ? 11.714 -5.519 -40.146 1.00 86.44 306 ASP A N 1
ATOM 2523 C CA . ASP A 1 306 ? 12.354 -4.206 -40.128 1.00 86.44 306 ASP A CA 1
ATOM 2524 C C . ASP A 1 306 ? 13.206 -3.964 -41.396 1.00 86.44 306 ASP A C 1
ATOM 2526 O O . ASP A 1 306 ? 14.213 -3.252 -41.347 1.00 86.44 306 ASP A O 1
ATOM 2530 N N . GLN A 1 307 ? 12.847 -4.562 -42.539 1.00 87.75 307 GLN A N 1
ATOM 2531 C CA . GLN A 1 307 ? 13.650 -4.482 -43.772 1.00 87.75 307 GLN A CA 1
ATOM 2532 C C . GLN A 1 307 ? 13.819 -3.049 -44.317 1.00 87.75 307 GLN A C 1
ATOM 2534 O O . GLN A 1 307 ? 14.816 -2.761 -44.974 1.00 87.75 307 GLN A O 1
ATOM 2539 N N . ASP A 1 308 ? 12.883 -2.146 -44.005 1.00 86.81 308 ASP A N 1
ATOM 2540 C CA . ASP A 1 308 ? 12.885 -0.750 -44.468 1.00 86.81 308 ASP A CA 1
ATOM 2541 C C . ASP A 1 308 ? 13.618 0.214 -43.512 1.00 86.81 308 ASP A C 1
ATOM 2543 O O . ASP A 1 308 ? 13.741 1.413 -43.785 1.00 86.81 308 ASP A O 1
ATOM 2547 N N . ALA A 1 309 ? 14.112 -0.279 -42.371 1.00 86.12 309 ALA A N 1
ATOM 2548 C CA . ALA A 1 309 ? 14.814 0.551 -41.401 1.00 86.12 309 ALA A CA 1
ATOM 2549 C C . ALA A 1 309 ? 16.220 0.925 -41.903 1.00 86.12 309 ALA A C 1
ATOM 2551 O O . ALA A 1 309 ? 17.038 0.071 -42.242 1.00 86.12 309 ALA A O 1
ATOM 2552 N N . LYS A 1 310 ? 16.515 2.231 -41.908 1.00 83.62 310 LYS A N 1
ATOM 2553 C CA . LYS A 1 310 ? 17.776 2.792 -42.429 1.00 83.62 310 LYS A CA 1
ATOM 2554 C C . LYS A 1 310 ? 18.972 2.599 -41.496 1.00 83.62 310 LYS A C 1
ATOM 2556 O O . LYS A 1 310 ? 20.112 2.703 -41.941 1.00 83.62 310 LYS A O 1
ATOM 2561 N N . GLU A 1 311 ? 18.724 2.357 -40.213 1.00 87.56 311 GLU A N 1
ATOM 2562 C CA . GLU A 1 311 ? 19.783 2.229 -39.214 1.00 87.56 311 GLU A CA 1
ATOM 2563 C C . GLU A 1 311 ? 20.387 0.815 -39.211 1.00 87.56 311 GLU A C 1
ATOM 2565 O O . GLU A 1 311 ? 19.643 -0.178 -39.297 1.00 87.56 311 GLU A O 1
ATOM 2570 N N . PRO A 1 312 ? 21.724 0.701 -39.102 1.00 87.00 312 PRO A N 1
ATOM 2571 C CA . PRO A 1 312 ? 22.384 -0.589 -39.018 1.00 87.00 312 PRO A CA 1
ATOM 2572 C C . PRO A 1 312 ? 22.014 -1.303 -37.715 1.00 87.00 312 PRO A C 1
ATOM 2574 O O . PRO A 1 312 ? 21.947 -0.692 -36.649 1.00 87.00 312 PRO A O 1
ATOM 2577 N N . ILE A 1 313 ? 21.802 -2.616 -37.784 1.00 84.69 313 ILE A N 1
ATOM 2578 C CA . ILE A 1 313 ? 21.590 -3.422 -36.575 1.00 84.69 313 ILE A CA 1
ATOM 2579 C C . ILE A 1 313 ? 22.943 -3.716 -35.948 1.00 84.69 313 ILE A C 1
ATOM 2581 O O . ILE A 1 313 ? 23.852 -4.158 -36.636 1.00 84.69 313 ILE A O 1
ATOM 2585 N N . THR A 1 314 ? 23.075 -3.533 -34.639 1.00 85.06 314 THR A N 1
ATOM 2586 C CA . THR A 1 314 ? 24.264 -3.981 -33.906 1.00 85.06 314 THR A CA 1
ATOM 2587 C C . THR A 1 314 ? 23.908 -5.203 -33.072 1.00 85.06 314 THR A C 1
ATOM 2589 O O . THR A 1 314 ? 22.992 -5.140 -32.255 1.00 85.06 314 THR A O 1
ATOM 2592 N N . ALA A 1 315 ? 24.627 -6.3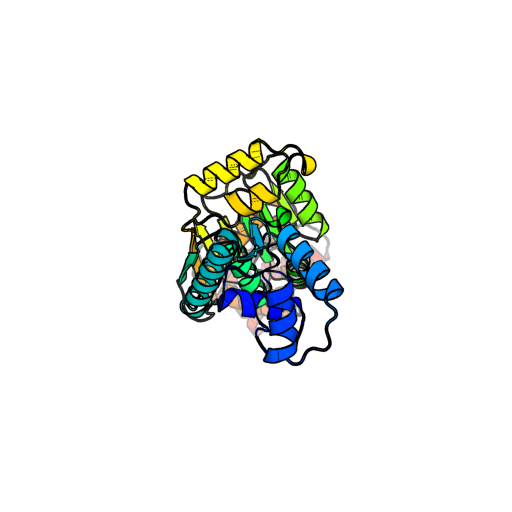08 -33.260 1.00 82.50 315 ALA A N 1
ATOM 2593 C CA . ALA A 1 315 ? 24.471 -7.514 -32.455 1.00 82.50 315 ALA A CA 1
ATOM 2594 C C . ALA A 1 315 ? 25.737 -7.808 -31.651 1.00 82.50 315 ALA A C 1
ATOM 2596 O O . ALA A 1 315 ? 26.864 -7.592 -32.101 1.00 82.50 315 ALA A O 1
ATOM 2597 N N . ASN A 1 316 ? 25.533 -8.300 -30.432 1.00 81.75 316 ASN A N 1
ATOM 2598 C CA . ASN A 1 316 ? 26.611 -8.688 -29.533 1.00 81.75 316 ASN A CA 1
ATOM 2599 C C . ASN A 1 316 ? 26.981 -10.175 -29.693 1.00 81.75 316 ASN A C 1
ATOM 2601 O O . ASN A 1 316 ? 26.362 -10.920 -30.456 1.00 81.75 316 ASN A O 1
ATOM 2605 N N . TRP A 1 317 ? 27.984 -10.596 -28.918 1.00 68.38 317 TRP A N 1
ATOM 2606 C CA . TRP A 1 317 ? 28.537 -11.953 -28.890 1.00 68.38 317 TRP A CA 1
ATOM 2607 C C . TRP A 1 317 ? 27.508 -13.082 -28.860 1.00 68.38 317 TRP A C 1
ATOM 2609 O O . TRP A 1 317 ? 27.709 -14.126 -29.481 1.00 68.38 317 TRP A O 1
ATOM 2619 N N . SER A 1 318 ? 26.399 -12.874 -28.146 1.00 66.62 318 SER A N 1
ATOM 2620 C CA . SER A 1 318 ? 25.368 -13.888 -27.946 1.00 66.62 318 SER A CA 1
ATOM 2621 C C . SER A 1 318 ? 24.767 -14.364 -29.268 1.00 66.62 318 SER A C 1
ATOM 2623 O O . SER A 1 318 ? 24.365 -15.516 -29.356 1.00 66.62 318 SER A O 1
ATOM 2625 N N . PHE A 1 319 ? 24.790 -13.533 -30.315 1.00 64.69 319 PHE A N 1
ATOM 2626 C CA . PHE A 1 319 ? 24.255 -13.871 -31.633 1.00 64.69 319 PHE A CA 1
ATOM 2627 C C . PHE A 1 319 ? 25.243 -14.586 -32.553 1.00 64.69 319 PHE A C 1
ATOM 2629 O O . PHE A 1 319 ? 24.827 -15.060 -33.606 1.00 64.69 319 PHE A O 1
ATOM 2636 N N . MET A 1 320 ? 26.528 -14.711 -32.201 1.00 75.50 320 MET A N 1
ATOM 2637 C CA . MET A 1 320 ? 27.535 -15.163 -33.171 1.00 75.50 320 MET A CA 1
ATOM 2638 C C . MET A 1 320 ? 27.273 -16.551 -33.761 1.00 75.50 320 MET A C 1
ATOM 2640 O O . MET A 1 320 ? 27.697 -16.842 -34.876 1.00 75.50 320 MET A O 1
ATOM 2644 N N . TRP A 1 321 ? 26.542 -17.388 -33.039 1.00 80.75 321 TRP A N 1
ATOM 2645 C CA . TRP A 1 321 ? 26.260 -18.760 -33.426 1.00 80.75 321 TRP A CA 1
ATOM 2646 C C . TRP A 1 321 ? 25.061 -18.901 -34.365 1.00 80.75 321 TRP A C 1
ATOM 2648 O O . TRP A 1 321 ? 24.901 -19.957 -34.975 1.00 80.75 321 TRP A O 1
ATOM 2658 N N . CYS A 1 322 ? 24.225 -17.863 -34.502 1.00 83.38 322 CYS A N 1
ATOM 2659 C CA . CYS A 1 322 ? 22.972 -17.941 -35.254 1.00 83.38 322 CYS A CA 1
ATOM 2660 C C . CYS A 1 322 ? 23.141 -18.545 -36.656 1.00 83.38 322 CYS A C 1
ATOM 2662 O O . CYS A 1 322 ? 22.400 -19.477 -36.969 1.00 83.38 322 CYS A O 1
ATOM 2664 N N . PRO A 1 323 ? 24.105 -18.114 -37.498 1.00 86.81 323 PRO A N 1
ATOM 2665 C CA . PRO A 1 323 ? 24.173 -18.601 -38.871 1.00 86.81 323 PRO A CA 1
ATOM 2666 C C . PRO A 1 323 ? 24.489 -20.100 -38.960 1.00 86.81 323 PRO A C 1
ATOM 2668 O O . PRO A 1 323 ? 24.072 -20.746 -39.916 1.00 86.81 323 PRO A O 1
ATOM 2671 N N . LEU A 1 324 ? 25.170 -20.668 -37.957 1.00 87.94 324 LEU A N 1
ATOM 2672 C CA . LEU A 1 324 ? 25.521 -22.089 -37.912 1.00 87.94 324 LEU A CA 1
ATOM 2673 C C . LEU A 1 324 ? 24.293 -22.989 -37.725 1.00 87.94 324 LEU A C 1
ATOM 2675 O O . LEU A 1 324 ? 24.251 -24.104 -38.240 1.00 87.94 324 LEU A O 1
ATOM 2679 N N . PHE A 1 325 ? 23.300 -22.505 -36.979 1.00 87.25 325 PHE A N 1
ATOM 2680 C CA . PHE A 1 325 ? 22.133 -23.287 -36.568 1.00 87.25 325 PHE A CA 1
ATOM 2681 C C .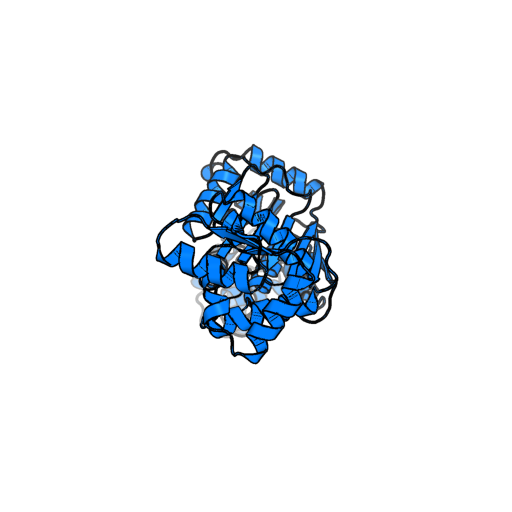 PHE A 1 325 ? 20.882 -23.005 -37.409 1.00 87.25 325 PHE A C 1
ATOM 2683 O O . PHE A 1 325 ? 19.833 -23.612 -37.185 1.00 87.25 325 PHE A O 1
ATOM 2690 N N . LEU A 1 326 ? 20.972 -22.105 -38.392 1.00 89.69 326 LEU A N 1
ATOM 2691 C CA . LEU A 1 326 ? 19.854 -21.794 -39.273 1.00 89.69 326 LEU A CA 1
ATOM 2692 C C . LEU A 1 326 ? 19.606 -22.916 -40.294 1.00 89.69 326 LEU A C 1
ATOM 2694 O O . LEU A 1 326 ? 20.529 -23.342 -40.992 1.00 89.69 326 LEU A O 1
ATOM 2698 N N . PRO A 1 327 ? 18.342 -23.333 -40.502 1.00 91.88 327 PRO A N 1
ATOM 2699 C CA . PRO A 1 327 ? 17.986 -24.144 -41.658 1.00 91.88 327 PRO A CA 1
ATOM 2700 C C . PRO A 1 327 ? 18.401 -23.444 -42.959 1.00 91.88 327 PRO A C 1
ATOM 2702 O O . PRO A 1 327 ? 18.243 -22.228 -43.084 1.00 91.88 327 PRO A O 1
ATOM 2705 N N . LYS A 1 328 ? 18.834 -24.205 -43.974 1.00 93.56 328 LYS A N 1
ATOM 2706 C CA . LYS A 1 328 ? 19.329 -23.674 -45.265 1.00 93.56 328 LYS A CA 1
ATOM 2707 C C . LYS A 1 328 ? 18.450 -22.560 -45.857 1.00 93.56 328 LYS A C 1
ATOM 2709 O O . LYS A 1 328 ? 18.968 -21.555 -46.331 1.00 93.56 328 LYS A O 1
ATOM 2714 N N . LYS A 1 329 ? 17.119 -22.707 -45.797 1.00 94.38 329 LYS A N 1
ATOM 2715 C CA . LYS A 1 329 ? 16.164 -21.693 -46.282 1.00 94.38 329 LYS A CA 1
ATOM 2716 C C . LYS A 1 329 ? 16.288 -20.360 -45.528 1.00 94.38 329 LYS A C 1
ATOM 2718 O O . LYS A 1 329 ? 16.299 -19.308 -46.158 1.00 94.38 329 LYS A O 1
ATOM 2723 N N . LYS A 1 330 ? 16.393 -20.402 -44.197 1.00 93.88 330 LYS A N 1
ATOM 2724 C CA . LYS A 1 330 ? 16.552 -19.213 -43.345 1.00 93.88 330 LYS A CA 1
ATOM 2725 C C . LYS A 1 330 ? 17.950 -18.612 -43.472 1.00 93.88 330 LYS A C 1
ATOM 2727 O O . LYS A 1 330 ? 18.065 -17.397 -43.483 1.00 93.88 330 LYS A O 1
ATOM 2732 N N . TYR A 1 331 ? 18.982 -19.433 -43.664 1.00 94.19 331 TYR A N 1
ATOM 2733 C CA . TYR A 1 331 ? 20.338 -18.954 -43.947 1.00 94.19 331 TYR A CA 1
ATOM 2734 C C . TYR A 1 331 ? 20.404 -18.140 -45.251 1.00 94.19 331 TYR A C 1
ATOM 2736 O O . TYR A 1 331 ? 20.917 -17.024 -45.269 1.00 94.19 331 TYR A O 1
ATOM 2744 N N . ILE A 1 332 ? 19.808 -18.655 -46.334 1.00 95.19 332 ILE A N 1
ATOM 2745 C CA . ILE A 1 332 ? 19.706 -17.927 -47.612 1.00 95.19 332 ILE A CA 1
ATOM 2746 C C . ILE A 1 332 ? 18.931 -16.617 -47.423 1.00 95.19 332 ILE A C 1
ATOM 2748 O O . ILE A 1 332 ? 19.344 -15.581 -47.940 1.00 95.19 332 ILE A O 1
ATOM 2752 N N . LYS A 1 333 ? 17.836 -16.647 -46.652 1.00 95.56 333 LYS A N 1
ATOM 2753 C CA . LYS A 1 333 ? 17.043 -15.448 -46.363 1.00 95.56 333 LYS A CA 1
ATOM 2754 C C . LYS A 1 333 ? 17.828 -14.412 -45.555 1.00 95.56 333 LYS A C 1
ATOM 2756 O O . LYS A 1 333 ? 17.770 -13.235 -45.888 1.00 95.56 333 LYS A O 1
ATOM 2761 N N . LEU A 1 334 ? 18.593 -14.840 -44.549 1.00 94.19 334 LEU A N 1
ATOM 2762 C CA . LEU A 1 334 ? 19.477 -13.966 -43.776 1.00 94.19 334 LEU A CA 1
ATOM 2763 C C . LEU A 1 334 ? 20.469 -13.245 -44.698 1.00 94.19 334 LEU A C 1
ATOM 2765 O O . LEU A 1 334 ? 20.592 -12.027 -44.622 1.00 94.19 334 LEU A O 1
ATOM 2769 N N . LYS A 1 335 ? 21.101 -13.981 -45.622 1.00 95.62 335 LYS A N 1
ATOM 2770 C CA . LYS A 1 335 ? 22.022 -13.420 -46.622 1.00 95.62 335 LYS A CA 1
ATOM 2771 C C . LYS A 1 335 ? 21.338 -12.408 -47.548 1.00 95.62 335 LYS A C 1
ATOM 2773 O O . LYS A 1 335 ? 21.905 -11.361 -47.844 1.00 95.62 335 LYS A O 1
ATOM 2778 N N . GLU A 1 336 ? 20.103 -12.680 -47.974 1.00 95.38 336 GLU A N 1
ATOM 2779 C CA . GLU A 1 336 ? 19.303 -11.730 -48.761 1.00 95.38 336 GLU A CA 1
ATOM 2780 C C . GLU A 1 336 ? 19.015 -10.438 -47.975 1.00 95.38 336 GLU A C 1
ATOM 2782 O O . GLU A 1 336 ? 19.196 -9.341 -48.501 1.00 95.38 336 GLU A O 1
ATOM 2787 N N . LEU A 1 337 ? 18.599 -10.556 -46.711 1.00 93.88 337 LEU A N 1
ATOM 2788 C CA . LEU A 1 337 ? 18.253 -9.415 -45.857 1.00 93.88 337 LEU A CA 1
ATOM 2789 C C . LEU A 1 337 ? 19.477 -8.537 -45.566 1.00 93.88 337 LEU A C 1
ATOM 2791 O O . LEU A 1 337 ? 19.414 -7.317 -45.708 1.00 93.88 337 LEU A O 1
ATOM 2795 N N . LEU A 1 338 ? 20.611 -9.152 -45.239 1.00 93.19 338 LEU A N 1
ATOM 2796 C CA . LEU A 1 338 ? 21.850 -8.435 -44.937 1.00 93.19 338 LEU A CA 1
ATOM 2797 C C . LEU A 1 338 ? 22.537 -7.848 -46.179 1.00 93.19 338 LEU A C 1
ATOM 2799 O O . LEU A 1 338 ? 23.299 -6.895 -46.063 1.00 93.19 338 LEU A O 1
ATOM 2803 N N . SER A 1 339 ? 22.204 -8.318 -47.387 1.00 92.88 339 SER A N 1
ATOM 2804 C CA . SER A 1 339 ? 22.612 -7.628 -48.622 1.00 92.88 339 SER A CA 1
ATOM 2805 C C . SER A 1 339 ? 21.934 -6.262 -48.801 1.00 92.88 339 SER A C 1
ATOM 2807 O O . SER A 1 339 ? 22.448 -5.400 -49.513 1.00 92.88 339 SER A O 1
ATOM 2809 N N . LYS A 1 340 ? 20.780 -6.061 -48.150 1.00 92.50 340 LYS A N 1
ATOM 2810 C CA . LYS A 1 340 ? 19.975 -4.833 -48.215 1.00 92.50 340 LYS A CA 1
ATOM 2811 C C . LYS A 1 340 ? 20.185 -3.933 -46.998 1.00 92.50 340 LYS A C 1
ATOM 2813 O O . LYS A 1 340 ? 19.946 -2.731 -47.088 1.00 92.50 340 LYS A O 1
ATOM 2818 N N . ARG A 1 341 ? 20.631 -4.495 -45.871 1.00 89.00 341 ARG A N 1
ATOM 2819 C CA . ARG A 1 341 ? 20.759 -3.788 -44.595 1.00 89.00 341 ARG A CA 1
ATOM 2820 C C . ARG A 1 341 ? 22.065 -4.127 -43.892 1.00 89.00 341 ARG A C 1
ATOM 2822 O O . ARG A 1 341 ? 22.391 -5.290 -43.685 1.00 89.00 341 ARG A O 1
ATOM 2829 N N . LYS A 1 342 ? 22.772 -3.089 -43.447 1.00 91.62 342 LYS A N 1
ATOM 2830 C CA . LYS A 1 342 ? 24.008 -3.246 -42.680 1.00 91.62 342 LYS A CA 1
ATOM 2831 C C . LYS A 1 342 ? 23.726 -3.835 -41.300 1.00 91.62 342 LYS A C 1
ATOM 2833 O O . LYS A 1 342 ? 22.830 -3.382 -40.586 1.00 91.62 342 LYS A O 1
ATOM 2838 N N . MET A 1 343 ? 24.538 -4.809 -40.915 1.00 91.44 343 MET A N 1
ATOM 2839 C CA . MET A 1 343 ? 24.566 -5.363 -39.569 1.00 91.44 343 MET A CA 1
ATOM 2840 C C . MET A 1 343 ? 26.002 -5.369 -39.069 1.00 91.44 343 MET A C 1
ATOM 2842 O O . MET A 1 343 ? 26.888 -5.848 -39.770 1.00 91.44 343 MET A O 1
ATOM 2846 N N . HIS A 1 344 ? 26.210 -4.852 -37.865 1.00 91.00 344 HIS A N 1
ATOM 2847 C CA . HIS A 1 344 ? 27.487 -4.844 -37.181 1.00 91.00 344 HIS A CA 1
ATOM 2848 C C . HIS A 1 344 ? 27.534 -5.946 -36.124 1.00 91.00 344 HIS A C 1
ATOM 2850 O O . HIS A 1 344 ? 26.685 -5.991 -35.229 1.00 91.00 344 HIS A O 1
ATOM 2856 N N . ILE A 1 345 ? 28.537 -6.817 -36.202 1.00 87.88 345 ILE A N 1
ATOM 2857 C CA . ILE A 1 345 ? 28.804 -7.840 -35.184 1.00 87.88 345 ILE A CA 1
ATOM 2858 C C . ILE A 1 345 ? 29.946 -7.362 -34.297 1.00 87.88 345 ILE A C 1
ATOM 2860 O O . ILE A 1 345 ? 31.054 -7.161 -34.788 1.00 87.88 345 ILE A O 1
ATOM 2864 N N . LEU A 1 346 ? 29.678 -7.207 -32.998 1.00 84.38 346 LEU A N 1
ATOM 2865 C CA . LEU A 1 346 ? 30.683 -6.820 -32.009 1.00 84.38 346 LEU A CA 1
ATOM 2866 C C . LEU A 1 346 ? 31.349 -8.057 -31.394 1.00 84.38 346 LEU A C 1
ATOM 2868 O O . LEU A 1 346 ? 30.717 -8.824 -30.660 1.00 84.38 346 LEU A O 1
ATOM 2872 N N . CYS A 1 347 ? 32.648 -8.208 -31.653 1.00 81.44 347 CYS A N 1
ATOM 2873 C CA . CYS A 1 347 ? 33.461 -9.359 -31.261 1.00 81.44 347 CYS A CA 1
ATOM 2874 C C . CYS A 1 347 ? 34.548 -8.952 -30.262 1.00 81.44 347 CYS A C 1
ATOM 2876 O O . CYS A 1 347 ? 35.524 -8.301 -30.626 1.00 81.44 347 CYS A O 1
ATOM 2878 N N . 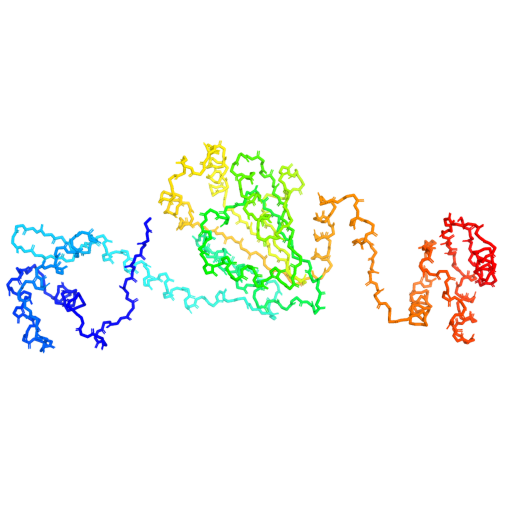LYS A 1 348 ? 34.407 -9.327 -28.983 1.00 77.06 348 LYS A N 1
ATOM 2879 C CA . LYS A 1 348 ? 35.371 -8.916 -27.942 1.00 77.06 348 LYS A CA 1
ATOM 2880 C C . LYS A 1 348 ? 36.593 -9.831 -27.827 1.00 77.06 348 LYS A C 1
ATOM 2882 O O . LYS A 1 348 ? 37.621 -9.385 -27.323 1.00 77.06 348 LYS A O 1
ATOM 2887 N N . THR A 1 349 ? 36.499 -11.086 -28.263 1.00 75.19 349 THR A N 1
ATOM 2888 C CA . THR A 1 349 ? 37.592 -12.067 -28.178 1.00 75.19 349 THR A CA 1
ATOM 2889 C C . THR A 1 349 ? 38.100 -12.440 -29.569 1.00 75.19 349 THR A C 1
ATOM 2891 O O . THR A 1 349 ? 37.396 -12.275 -30.557 1.00 75.19 349 THR A O 1
ATOM 2894 N N . LYS A 1 350 ? 39.360 -12.875 -29.661 1.00 79.38 350 LYS A N 1
ATOM 2895 C CA . LYS A 1 350 ? 40.023 -13.242 -30.925 1.00 79.38 350 LYS A CA 1
ATOM 2896 C C . LYS A 1 350 ? 40.635 -14.635 -30.833 1.00 79.38 350 LYS A C 1
ATOM 2898 O O . LYS A 1 350 ? 41.837 -14.812 -31.007 1.00 79.38 350 LYS A O 1
ATOM 2903 N N . THR A 1 351 ? 39.835 -15.626 -30.461 1.00 88.50 351 THR A N 1
ATOM 2904 C CA . THR A 1 351 ? 40.260 -17.020 -30.609 1.00 88.50 351 THR A CA 1
ATOM 2905 C C . THR A 1 351 ? 40.133 -17.443 -32.077 1.00 88.50 351 THR A C 1
ATOM 2907 O O . THR A 1 351 ? 39.366 -16.851 -32.834 1.00 88.50 351 THR A O 1
ATOM 2910 N N . ALA A 1 352 ? 40.840 -18.498 -32.491 1.00 86.50 352 ALA A N 1
ATOM 2911 C CA . ALA A 1 352 ? 40.694 -19.055 -33.843 1.00 86.50 352 ALA A CA 1
ATOM 2912 C C . ALA A 1 352 ? 39.240 -19.471 -34.153 1.00 86.50 352 ALA A C 1
ATOM 2914 O O . ALA A 1 352 ? 38.791 -19.424 -35.297 1.00 86.50 352 ALA A O 1
ATOM 2915 N N . TRP A 1 353 ? 38.493 -19.856 -33.117 1.00 82.50 353 TRP A N 1
ATOM 2916 C CA . TRP A 1 353 ? 37.076 -20.180 -33.219 1.00 82.50 353 TRP A CA 1
ATOM 2917 C C . TRP A 1 353 ? 36.211 -18.943 -33.497 1.00 82.50 353 TRP A C 1
ATOM 2919 O O . TRP A 1 353 ? 35.300 -18.984 -34.323 1.00 82.50 353 TRP A O 1
ATOM 2929 N N . ASP A 1 354 ? 36.542 -17.825 -32.857 1.00 83.19 354 ASP A N 1
ATOM 2930 C CA . ASP A 1 354 ? 35.851 -16.551 -33.045 1.00 83.19 354 ASP A CA 1
ATOM 2931 C C . ASP A 1 354 ? 36.055 -16.034 -34.467 1.00 83.19 354 ASP A C 1
ATOM 2933 O O . ASP A 1 354 ? 35.098 -15.661 -35.137 1.00 83.19 354 ASP A O 1
ATOM 2937 N N . GLU A 1 355 ? 37.287 -16.096 -34.975 1.00 87.62 355 GLU A N 1
ATOM 2938 C CA . GLU A 1 355 ? 37.598 -15.713 -36.354 1.00 87.62 355 GLU A CA 1
ATOM 2939 C C . GLU A 1 355 ? 36.819 -16.546 -37.378 1.00 87.62 355 GLU A C 1
ATOM 2941 O O . GLU A 1 355 ? 36.325 -16.008 -38.373 1.00 87.62 355 GLU A O 1
ATOM 2946 N N . TRP A 1 356 ? 36.657 -17.846 -37.123 1.00 91.00 356 TRP A N 1
ATOM 2947 C CA . TRP A 1 356 ? 35.851 -18.717 -37.973 1.00 91.00 356 TRP A CA 1
ATOM 2948 C C . TRP A 1 356 ? 34.368 -18.312 -37.977 1.00 91.00 356 TRP A C 1
ATOM 2950 O O . TRP A 1 356 ? 33.780 -18.164 -39.052 1.00 91.00 356 TRP A O 1
ATOM 2960 N N . LEU A 1 357 ? 33.776 -18.046 -36.807 1.00 86.88 357 LEU A N 1
ATOM 2961 C CA . LEU A 1 357 ? 32.393 -17.559 -36.700 1.00 86.88 357 LEU A CA 1
ATOM 2962 C C . LEU A 1 357 ? 32.209 -16.185 -37.355 1.00 86.88 357 LEU A C 1
ATOM 2964 O O . LEU A 1 357 ? 31.210 -15.946 -38.034 1.00 86.88 357 LEU A O 1
ATOM 2968 N N . LEU A 1 358 ? 33.185 -15.290 -37.215 1.00 87.88 358 LEU A N 1
ATOM 2969 C CA . LEU A 1 358 ? 33.166 -13.993 -37.885 1.00 87.88 358 LEU A CA 1
ATOM 2970 C C . LEU A 1 358 ? 33.203 -14.125 -39.404 1.00 87.88 358 LEU A C 1
ATOM 2972 O O . LEU A 1 358 ? 32.528 -13.369 -40.099 1.00 87.88 358 LEU A O 1
ATOM 2976 N N . ASN A 1 359 ? 33.948 -15.092 -39.937 1.00 91.69 359 ASN A N 1
ATOM 2977 C CA . ASN A 1 359 ? 33.943 -15.362 -41.372 1.00 91.69 359 ASN A CA 1
ATOM 2978 C C . ASN A 1 359 ? 32.588 -15.902 -41.849 1.00 91.69 359 ASN A C 1
ATOM 2980 O O . ASN A 1 359 ? 32.147 -15.538 -42.938 1.00 91.69 359 ASN A O 1
ATOM 2984 N N . LEU A 1 360 ? 31.884 -16.680 -41.022 1.00 91.19 360 LEU A N 1
ATOM 2985 C CA . LEU A 1 360 ? 30.518 -17.116 -41.319 1.00 91.19 360 LEU A CA 1
ATOM 2986 C C . LEU A 1 360 ? 29.535 -15.932 -41.374 1.00 91.19 360 LEU A C 1
ATOM 2988 O O . LEU A 1 360 ? 28.663 -15.892 -42.241 1.00 91.19 360 LEU A O 1
ATOM 2992 N N . TRP A 1 361 ? 29.707 -14.940 -40.495 1.00 92.06 361 TRP A N 1
ATOM 2993 C CA . TRP A 1 361 ? 28.942 -13.688 -40.523 1.00 92.06 361 TRP A CA 1
ATOM 2994 C C . TRP A 1 361 ? 29.250 -12.815 -41.738 1.00 92.06 361 TRP A C 1
ATOM 2996 O O . TRP A 1 361 ? 28.338 -12.257 -42.350 1.00 92.06 361 TRP A O 1
ATOM 3006 N N . LYS A 1 362 ? 30.522 -12.740 -42.132 1.00 92.19 362 LYS A N 1
ATOM 3007 C CA . LYS A 1 362 ? 30.925 -12.054 -43.365 1.00 92.19 362 LYS A CA 1
ATOM 3008 C C . LYS A 1 362 ? 30.313 -12.716 -44.601 1.00 92.19 362 LYS A C 1
ATOM 3010 O O . LYS A 1 362 ? 29.881 -12.001 -45.499 1.00 92.19 362 LYS A O 1
ATOM 3015 N N . ASP A 1 363 ? 30.206 -14.049 -44.641 1.00 93.06 363 ASP A N 1
ATOM 3016 C CA . ASP A 1 363 ? 29.586 -14.752 -45.779 1.00 93.06 363 ASP A CA 1
ATOM 3017 C C . ASP A 1 363 ? 28.089 -14.434 -45.940 1.00 93.06 363 ASP A C 1
ATOM 3019 O O . ASP A 1 363 ? 27.572 -14.413 -47.062 1.00 93.06 363 ASP A O 1
ATOM 3023 N N . VAL A 1 364 ? 27.387 -14.125 -44.845 1.00 91.50 364 VAL A N 1
ATOM 3024 C CA . VAL A 1 364 ? 25.993 -13.654 -44.907 1.00 91.50 364 VAL A CA 1
ATOM 3025 C C . VAL A 1 364 ? 25.869 -12.139 -45.081 1.00 91.50 364 VAL A C 1
ATOM 3027 O O . VAL A 1 364 ? 24.751 -11.654 -45.146 1.00 91.50 364 VAL A O 1
ATOM 3030 N N . GLY A 1 365 ? 26.971 -11.395 -45.217 1.00 91.06 365 GLY A N 1
ATOM 3031 C CA . GLY A 1 365 ? 26.960 -9.959 -45.524 1.00 91.06 365 GLY A CA 1
ATOM 3032 C C . GLY A 1 365 ? 27.011 -9.021 -44.315 1.00 91.06 365 GLY A C 1
ATOM 3033 O O . GLY A 1 365 ? 26.775 -7.826 -44.478 1.00 91.06 365 GLY A O 1
ATOM 3034 N N . ALA A 1 366 ? 27.318 -9.517 -43.112 1.00 90.62 366 ALA A N 1
ATOM 3035 C CA . ALA A 1 366 ? 27.511 -8.652 -41.949 1.00 90.62 366 ALA A CA 1
ATOM 3036 C C . ALA A 1 366 ? 28.897 -7.981 -41.947 1.00 90.62 366 ALA A C 1
ATOM 3038 O O . ALA A 1 366 ? 29.906 -8.572 -42.341 1.00 90.62 366 ALA A O 1
ATOM 3039 N N . GLU A 1 367 ? 28.951 -6.750 -41.443 1.00 89.50 367 GLU A N 1
ATOM 3040 C CA . GLU A 1 367 ? 30.188 -6.032 -41.151 1.00 89.50 367 GLU A CA 1
ATOM 3041 C C . GLU A 1 367 ? 30.663 -6.427 -39.744 1.00 89.50 367 GLU A C 1
ATOM 3043 O O . GLU A 1 367 ? 29.933 -6.321 -38.759 1.00 89.50 367 GLU A O 1
ATOM 3048 N N . VAL A 1 368 ? 31.894 -6.912 -39.631 1.00 83.56 368 VAL A N 1
ATOM 3049 C CA . VAL A 1 368 ? 32.480 -7.291 -38.340 1.00 83.56 368 VAL A CA 1
ATOM 3050 C C . VAL A 1 368 ? 33.270 -6.105 -37.800 1.00 83.56 368 VAL A C 1
ATOM 3052 O O . VAL A 1 368 ? 34.162 -5.623 -38.501 1.00 83.56 368 VAL A O 1
ATOM 3055 N N . MET A 1 369 ? 32.936 -5.652 -36.586 1.00 80.12 369 MET A N 1
ATOM 3056 C CA . MET A 1 369 ? 33.573 -4.511 -35.915 1.00 80.12 369 MET A CA 1
ATOM 3057 C C . MET A 1 369 ? 34.422 -4.935 -34.720 1.00 80.12 369 MET A C 1
ATOM 3059 O O . MET A 1 369 ? 33.969 -5.801 -33.932 1.00 80.12 369 MET A O 1
#

Secondary structure (DSSP, 8-state):
-------S-TTTS--HHHHHHHHHTTS-SEEHHHHHHHHHHHS-----HHHHHHHHHHHHHTTSEEEETTEEEE-HHHHHHHHHHHHHHHHHHHTT-S--TT--SEEEEESSHHHHHHHHHHHHHHS---SS-EEEEEEESS--HHHH--HHHHHHHHHHHTTEEEEEEES--SHHHHHHHHHHHHTT-EEE---TT--SSEEEEETTEEEEEE--HHHHHHHHHHHHH-SSGGG--HHHHIIIIISS---EEEEEEE-HHHHHHHHHHHHGGG-SSTHHHHTS-----SSHHHHHHHHHHHHHHTTT--SPEEE-GGGTTHHHHS-HHHHHHHHHHHHHS-EEE------HHHHHHHHHHHHTTPEE-

Sequence (369 aa):
MTLNIMLPGLGREKNVKDCVISILSAEWPLTGKKIYNRIRKQHELPVTYQAVHKTLKKLIEDEVLVKTGKDYKLNEEWLEQIRDFGTELGASYKEDKTFKKDVFPQNLIFNNLFDVYMFILEALDVIPTKENNSVTCFRDIHMWNPVIARKKEIEKLKKVMKKNDVFILSKGNTQLDEICKKYWESIGMKVTVGVDSISNHAIVVIGDYTFQIFYPENVLKEIQSIYKNIKSLNDMDFTKFHKDFYFKKSRINVLVNKNQEIADSIRNDTLKYFDKDYASTASQNHFTFSNQIEMGNFLVDLLERDQDAKEPITANWSFMWCPLFLPKKKYIKLKELLSKRKMHILCKTKTAWDEWLLNLWKDVGAEVM

Radius of gyration: 31.51 Å; chains: 1; bounding box: 75×45×89 Å